Protein AF-A0A2T2T6M8-F1 (afdb_monomer_lite)

Foldseek 3Di:
DDDDDPPVVVVVVVVVVVVVVVVVVPDDQPAFAPADFDPCVVVDDPDQACQQFQVFDQFPDPDPVPPQDPQPKDKDKDADDDDDPPDAFRRIWIKIFTKDKHKDKDDWDDDPNWTKIKMKMKMWTGQIAWTDRHPPDPETGEHFTKIKIKMKMKTPRDLFKIKMKMKMKMATLKGWDWDADPNDIYIYTDGSVVSVPSVQHWYFFDQDPVRDTDIHHNVLRIKMKIKMWMGGNVAKIKIKIWIDHHPRNPGDTWIKIKMWGDDVQKIKIKMFIDDPDPPDPRHGDIDIDIGGHDD

Sequence (295 aa):
MLDAPLLHLRRSCASLLGLFVLASMLAVPAHGQVAQSSALFLRIEPDSRSAGMGNTGVAVANDANSMFWNPSLRFIYSKLTSGQRGATGDGNASTLATDLSALYRSAPFALAGTEATFSAGLNIANLGGTLDFNEQELGSDPIPASFRIGPALTLDFDEYNSLTIATDFNKSLVSSDVEVQDGDTARVGNTGFQALFDSWGSARGQVRPNGEATSLSLLQQFTVGTGLEYWYDDLFALRSGYYYEHPDNGDRQFLTFGAGLRYNIVGVDISYLYTSDDRSPLANTLRFSLLFDFQ

pLDDT: mean 75.78, std 18.26, range [30.23, 96.25]

Structure (mmCIF, N/CA/C/O backbone):
data_AF-A0A2T2T6M8-F1
#
_entry.id   AF-A0A2T2T6M8-F1
#
loop_
_atom_site.group_PDB
_atom_site.id
_atom_site.type_symbol
_atom_site.label_atom_id
_atom_site.label_alt_id
_atom_site.label_comp_id
_atom_site.label_asym_id
_atom_site.label_entity_id
_atom_site.label_seq_id
_atom_site.pdbx_PDB_ins_code
_atom_site.Cartn_x
_atom_site.Cartn_y
_atom_site.Cartn_z
_atom_site.occupancy
_atom_site.B_iso_or_equiv
_atom_site.auth_seq_id
_atom_site.auth_comp_id
_atom_site.auth_asym_id
_atom_site.auth_atom_id
_atom_site.pdbx_PDB_model_num
ATOM 1 N N . MET A 1 1 ? 26.261 31.912 36.080 1.00 40.84 1 MET A N 1
ATOM 2 C CA . MET A 1 1 ? 26.885 30.655 35.625 1.00 40.84 1 MET A CA 1
ATOM 3 C C . MET A 1 1 ? 25.789 29.838 34.956 1.00 40.84 1 MET A C 1
ATOM 5 O O . MET A 1 1 ? 25.159 29.030 35.614 1.00 40.84 1 MET A O 1
ATOM 9 N N . LEU A 1 2 ? 25.466 30.177 33.707 1.00 43.97 2 LEU A N 1
ATOM 10 C CA . LEU A 1 2 ? 24.427 29.553 32.882 1.00 43.97 2 LEU A CA 1
ATOM 11 C C . LEU A 1 2 ? 24.813 29.758 31.405 1.00 43.97 2 LEU A C 1
ATOM 13 O O . LEU A 1 2 ? 25.367 30.802 31.065 1.00 43.97 2 LEU A O 1
ATOM 17 N N . ASP A 1 3 ? 24.492 28.744 30.601 1.00 44.94 3 ASP A N 1
ATOM 18 C CA . ASP A 1 3 ? 24.347 28.719 29.136 1.00 44.94 3 ASP A CA 1
ATOM 19 C C . ASP A 1 3 ? 25.582 28.535 28.236 1.00 44.94 3 ASP A C 1
ATOM 21 O O . ASP A 1 3 ? 26.193 29.490 27.764 1.00 44.94 3 ASP A O 1
ATOM 25 N N . ALA A 1 4 ? 25.866 27.270 27.877 1.00 52.03 4 ALA A N 1
ATOM 26 C CA . ALA A 1 4 ? 26.711 26.920 26.725 1.00 52.03 4 ALA A CA 1
ATOM 27 C C . ALA A 1 4 ? 26.483 25.537 26.029 1.00 52.03 4 ALA A C 1
ATOM 29 O O . ALA A 1 4 ? 27.478 24.955 25.602 1.00 52.03 4 ALA A O 1
ATOM 30 N N . PRO A 1 5 ? 25.262 24.974 25.818 1.00 46.66 5 PRO A N 1
ATOM 31 C CA . PRO A 1 5 ? 25.128 23.802 24.927 1.00 46.66 5 PRO A CA 1
ATOM 32 C C . PRO A 1 5 ? 24.383 24.052 23.597 1.00 46.66 5 PRO A C 1
ATOM 34 O O . PRO A 1 5 ? 24.464 23.231 22.687 1.00 46.66 5 PRO A O 1
ATOM 37 N N . LEU A 1 6 ? 23.694 25.184 23.413 1.00 45.97 6 LEU A N 1
ATOM 38 C CA . LEU A 1 6 ? 22.791 25.390 22.261 1.00 45.97 6 LEU A CA 1
ATOM 39 C C . LEU A 1 6 ? 23.470 25.849 20.954 1.00 45.97 6 LEU A C 1
ATOM 41 O O . LEU A 1 6 ? 22.851 25.801 19.889 1.00 45.97 6 LEU A O 1
ATOM 45 N N . LEU A 1 7 ? 24.736 26.278 20.994 1.00 44.59 7 LEU A N 1
ATOM 46 C CA . LEU A 1 7 ? 25.402 26.870 19.825 1.00 44.59 7 LEU A CA 1
ATOM 47 C C . LEU A 1 7 ? 26.036 25.829 18.879 1.00 44.59 7 LEU A C 1
ATOM 49 O O . LEU A 1 7 ? 26.173 26.090 17.683 1.00 44.59 7 LEU A O 1
ATOM 53 N N . HIS A 1 8 ? 26.380 24.637 19.380 1.00 45.16 8 HIS A N 1
ATOM 54 C CA . HIS A 1 8 ? 27.012 23.585 18.573 1.00 45.16 8 HIS A CA 1
ATOM 55 C C . HIS A 1 8 ? 26.011 22.804 17.704 1.00 45.16 8 HIS A C 1
ATOM 57 O O . HIS A 1 8 ? 26.332 22.467 16.566 1.00 45.16 8 HIS A O 1
ATOM 63 N N . LEU A 1 9 ? 24.770 22.610 18.167 1.00 44.41 9 LEU A N 1
ATOM 64 C CA . LEU A 1 9 ? 23.744 21.853 17.434 1.00 44.41 9 LEU A CA 1
ATOM 65 C C . LEU A 1 9 ? 23.265 22.573 16.155 1.00 44.41 9 LEU A C 1
ATOM 67 O O . LEU A 1 9 ? 22.958 21.939 15.146 1.00 44.41 9 LEU A O 1
ATOM 71 N N . ARG A 1 10 ? 23.276 23.915 16.159 1.00 42.53 10 ARG A N 1
ATOM 72 C CA . ARG A 1 10 ? 22.885 24.740 15.000 1.00 42.53 10 ARG A CA 1
ATOM 73 C C . ARG A 1 10 ? 23.901 24.714 13.853 1.00 42.53 10 ARG A C 1
ATOM 75 O O . ARG A 1 10 ? 23.513 24.904 12.705 1.00 42.53 10 ARG A O 1
ATOM 82 N N . ARG A 1 11 ? 25.184 24.460 14.138 1.00 44.72 11 ARG A N 1
ATOM 83 C CA . ARG A 1 11 ? 26.248 24.417 13.116 1.00 44.72 11 ARG A CA 1
ATOM 84 C C . ARG A 1 11 ? 26.302 23.075 12.374 1.00 44.72 11 ARG A C 1
ATOM 86 O O . ARG A 1 11 ? 26.617 23.063 11.185 1.00 44.72 11 ARG A O 1
ATOM 93 N N . SER A 1 12 ? 25.919 21.981 13.032 1.00 47.97 12 SER A N 1
ATOM 94 C CA . SER A 1 12 ? 25.881 20.640 12.426 1.00 47.97 12 SER A CA 1
ATOM 95 C C . SER A 1 12 ? 24.658 20.413 11.528 1.00 47.97 12 SER A C 1
ATOM 97 O O . SER A 1 12 ? 24.768 19.757 10.499 1.00 47.97 12 SER A O 1
ATOM 99 N N . CYS A 1 13 ? 23.502 21.013 11.842 1.00 44.56 13 CYS A N 1
ATOM 100 C CA . CYS A 1 13 ? 22.317 20.906 10.976 1.00 44.56 13 CYS A CA 1
ATOM 101 C C . CYS A 1 13 ? 22.474 21.680 9.656 1.00 44.56 13 CYS A C 1
ATOM 103 O O . CYS A 1 13 ? 22.028 21.212 8.613 1.00 44.56 13 CYS A O 1
ATOM 105 N N . ALA A 1 14 ? 23.145 22.838 9.674 1.00 47.00 14 ALA A N 1
ATOM 106 C CA . ALA A 1 14 ? 23.360 23.648 8.472 1.00 47.00 14 ALA A CA 1
ATOM 107 C C . ALA A 1 14 ? 24.353 23.003 7.483 1.00 47.00 14 ALA A C 1
ATOM 109 O O . ALA A 1 14 ? 24.226 23.175 6.273 1.00 47.00 14 ALA A O 1
ATOM 110 N N . SER A 1 15 ? 25.316 22.229 7.989 1.00 47.88 15 SER A N 1
ATOM 111 C CA . SER A 1 15 ? 26.304 21.513 7.171 1.00 47.88 15 SER A CA 1
ATOM 112 C C . SER A 1 15 ? 25.734 20.226 6.559 1.00 47.88 15 SER A C 1
ATOM 114 O O . SER A 1 15 ? 26.027 19.932 5.403 1.00 47.88 15 SER A O 1
ATOM 116 N N . LEU A 1 16 ? 24.845 19.520 7.269 1.00 47.22 16 LEU A N 1
ATOM 117 C CA . LEU A 1 16 ? 24.079 18.389 6.723 1.00 47.22 16 LEU A CA 1
ATOM 118 C C . LEU A 1 16 ? 23.072 18.824 5.645 1.00 47.22 16 LEU A C 1
ATOM 120 O O . LEU A 1 16 ? 22.974 18.168 4.611 1.00 47.22 16 LEU A O 1
ATOM 124 N N . LEU A 1 17 ? 22.391 19.964 5.832 1.00 44.16 17 LEU A N 1
ATOM 125 C CA . LEU A 1 17 ? 21.510 20.536 4.805 1.00 44.16 17 LEU A CA 1
ATOM 126 C C . LEU A 1 17 ? 22.294 20.944 3.544 1.00 44.16 17 LEU A C 1
ATOM 128 O O . LEU A 1 17 ? 21.840 20.707 2.429 1.00 44.16 17 LEU A O 1
ATOM 132 N N . GLY A 1 18 ? 23.487 21.526 3.715 1.00 37.28 18 GLY A N 1
ATOM 133 C CA . GLY A 1 18 ? 24.351 21.936 2.604 1.00 37.28 18 GLY A CA 1
ATOM 134 C C . GLY A 1 18 ? 24.883 20.764 1.774 1.00 37.28 18 GLY A C 1
ATOM 135 O O . GLY A 1 18 ? 24.946 20.864 0.551 1.00 37.28 18 GLY A O 1
ATOM 136 N N . LEU A 1 19 ? 25.205 19.633 2.414 1.00 43.84 19 LEU A N 1
ATOM 137 C CA . LEU A 1 19 ? 25.659 18.425 1.716 1.00 43.84 19 LEU A CA 1
ATOM 138 C C . LEU A 1 19 ? 24.520 17.755 0.923 1.00 43.84 19 LEU A C 1
ATOM 140 O O . LEU A 1 19 ? 24.752 17.248 -0.172 1.00 43.84 19 LEU A O 1
ATOM 144 N N . PHE A 1 20 ? 23.283 17.815 1.432 1.00 40.69 20 PHE A N 1
ATOM 145 C CA . PHE A 1 20 ? 22.097 17.282 0.750 1.00 40.69 20 PHE A CA 1
ATOM 146 C C . PHE A 1 20 ? 21.725 18.108 -0.493 1.00 40.69 20 PHE A C 1
ATOM 148 O O . PHE A 1 20 ? 21.411 17.558 -1.547 1.00 40.69 20 PHE A O 1
ATOM 155 N N . VAL A 1 21 ? 21.838 19.438 -0.403 1.00 45.00 21 VAL A N 1
ATOM 156 C CA . VAL A 1 21 ? 21.595 20.345 -1.538 1.00 45.00 21 VAL A CA 1
ATOM 157 C C . VAL A 1 21 ? 22.679 20.193 -2.611 1.00 45.00 21 VAL A C 1
ATOM 159 O O . VAL A 1 21 ? 22.358 20.179 -3.797 1.00 45.00 21 VAL A O 1
ATOM 162 N N . LEU A 1 22 ? 23.946 19.987 -2.235 1.00 35.72 22 LEU A N 1
ATOM 163 C CA . LEU A 1 22 ? 25.023 19.779 -3.209 1.00 35.72 22 LEU A CA 1
ATOM 164 C C . LEU A 1 22 ? 24.933 18.407 -3.911 1.00 35.72 22 LEU A C 1
ATOM 166 O O . LEU A 1 22 ? 25.216 18.321 -5.103 1.00 35.72 22 LEU A O 1
ATOM 170 N N . ALA A 1 23 ? 24.468 17.359 -3.217 1.00 39.47 23 ALA A N 1
ATOM 171 C CA . ALA A 1 23 ? 24.206 16.049 -3.824 1.00 39.47 23 ALA A CA 1
ATOM 172 C C . ALA A 1 23 ? 23.047 16.094 -4.841 1.00 39.47 23 ALA A C 1
ATOM 174 O O . ALA A 1 23 ? 23.089 15.402 -5.855 1.00 39.47 23 ALA A O 1
ATOM 175 N N . SER A 1 24 ? 22.054 16.968 -4.627 1.00 40.84 24 SER A N 1
ATOM 176 C CA . SER A 1 24 ? 20.933 17.156 -5.561 1.00 40.84 24 SER A CA 1
ATOM 177 C C . SER A 1 24 ? 21.313 17.860 -6.875 1.00 40.84 24 SER A C 1
ATOM 179 O O . SER A 1 24 ? 20.587 17.744 -7.858 1.00 40.84 24 SER A O 1
ATOM 181 N N . MET A 1 25 ? 22.464 18.546 -6.928 1.00 33.50 25 MET A N 1
ATOM 182 C CA . MET A 1 25 ? 22.936 19.263 -8.125 1.00 33.50 25 MET A CA 1
ATOM 183 C C . MET A 1 25 ? 23.839 18.431 -9.050 1.00 33.50 25 MET A C 1
ATOM 185 O O . MET A 1 25 ? 24.206 18.905 -10.123 1.00 33.50 25 MET A O 1
ATOM 189 N N . LEU A 1 26 ? 24.175 17.194 -8.666 1.00 33.25 26 LEU A N 1
ATOM 190 C CA . LEU A 1 26 ? 24.909 16.232 -9.504 1.00 33.25 26 LEU A CA 1
ATOM 191 C C . LEU A 1 26 ? 24.023 15.091 -10.029 1.00 33.25 26 LEU A C 1
ATOM 193 O O . LEU A 1 26 ? 24.525 14.182 -10.689 1.00 33.25 26 LEU A O 1
ATOM 197 N N . ALA A 1 27 ? 22.711 15.144 -9.782 1.00 33.00 27 ALA A N 1
ATOM 198 C CA . ALA A 1 27 ? 21.764 14.224 -10.391 1.00 33.00 27 ALA A CA 1
ATOM 199 C C . ALA A 1 27 ? 21.645 14.544 -11.889 1.00 33.00 27 ALA A C 1
ATOM 201 O O . ALA A 1 27 ? 20.934 15.460 -12.304 1.00 33.00 27 ALA A O 1
ATOM 202 N N . VAL A 1 28 ? 22.378 13.790 -12.708 1.00 35.53 28 VAL A N 1
ATOM 203 C CA . VAL A 1 28 ? 22.101 13.668 -14.142 1.00 35.53 28 VAL A CA 1
ATOM 204 C C . VAL A 1 28 ? 20.615 13.312 -14.288 1.00 35.53 28 VAL A C 1
ATOM 206 O O . VAL A 1 28 ? 20.138 12.459 -13.535 1.00 35.53 28 VAL A O 1
ATOM 209 N N . PRO A 1 29 ? 19.855 13.935 -15.208 1.00 30.23 29 PRO A N 1
ATOM 210 C CA . PRO A 1 29 ? 18.485 13.520 -15.473 1.00 30.23 29 PRO A CA 1
ATOM 211 C C . PRO A 1 29 ? 18.497 12.108 -16.074 1.00 30.23 29 PRO A C 1
ATOM 213 O O . PRO A 1 29 ? 18.578 11.931 -17.291 1.00 30.23 29 PRO A O 1
ATOM 216 N N . ALA A 1 30 ? 18.430 11.096 -15.209 1.00 30.89 30 ALA A N 1
ATOM 217 C CA . ALA A 1 30 ? 18.056 9.747 -15.587 1.00 30.89 30 ALA A CA 1
ATOM 218 C C . ALA A 1 30 ? 16.625 9.824 -16.123 1.00 30.89 30 ALA A C 1
ATOM 220 O O . ALA A 1 30 ? 15.674 10.119 -15.395 1.00 30.89 30 ALA A O 1
ATOM 221 N N . HIS A 1 31 ? 16.481 9.634 -17.431 1.00 32.59 31 HIS A N 1
ATOM 222 C CA . HIS A 1 31 ? 15.183 9.505 -18.073 1.00 32.59 31 HIS A CA 1
ATOM 223 C C . HIS A 1 31 ? 14.627 8.124 -17.720 1.00 32.59 31 HIS A C 1
ATOM 225 O O . HIS A 1 31 ? 14.680 7.205 -18.531 1.00 32.59 31 HIS A O 1
ATOM 231 N N . GLY A 1 32 ? 14.104 7.978 -16.501 1.00 33.97 32 GLY A N 1
ATOM 232 C CA . GLY A 1 32 ? 13.389 6.780 -16.085 1.00 33.97 32 GLY A CA 1
ATOM 233 C C . GLY A 1 32 ? 12.129 6.630 -16.931 1.00 33.97 32 GLY A C 1
ATOM 234 O O . GLY A 1 32 ? 11.092 7.244 -16.663 1.00 33.97 32 GLY A O 1
ATOM 235 N N . GLN A 1 33 ? 12.198 5.839 -18.001 1.00 35.50 33 GLN A N 1
ATOM 236 C CA . GLN A 1 33 ? 10.981 5.356 -18.639 1.00 35.50 33 GLN A CA 1
ATOM 237 C C . GLN A 1 33 ? 10.258 4.472 -17.625 1.00 35.50 33 GLN A C 1
ATOM 239 O O . GLN A 1 33 ? 10.880 3.578 -17.057 1.00 35.50 33 GLN A O 1
ATOM 244 N N . VAL A 1 34 ? 8.950 4.681 -17.429 1.00 43.12 34 VAL A N 1
ATOM 245 C CA . VAL A 1 34 ? 8.124 3.754 -16.645 1.00 43.12 34 VAL A CA 1
ATOM 246 C C . VAL A 1 34 ? 8.282 2.376 -17.282 1.00 43.12 34 VAL A C 1
ATOM 248 O O . VAL A 1 34 ? 7.871 2.129 -18.421 1.00 43.12 34 VAL A O 1
ATOM 251 N N . ALA A 1 35 ? 9.015 1.509 -16.597 1.00 51.25 35 ALA A N 1
ATOM 252 C CA . ALA A 1 35 ? 9.230 0.144 -17.017 1.00 51.25 35 ALA A CA 1
ATOM 253 C C . ALA A 1 35 ? 7.978 -0.655 -16.713 1.00 51.25 35 ALA A C 1
ATOM 255 O O . ALA A 1 35 ? 7.449 -0.631 -15.601 1.00 51.25 35 ALA A O 1
ATOM 256 N N . GLN A 1 36 ? 7.460 -1.314 -17.748 1.00 56.41 36 GLN A N 1
ATOM 257 C CA . GLN A 1 36 ? 6.453 -2.334 -17.545 1.00 56.41 36 GLN A CA 1
ATOM 258 C C . GLN A 1 36 ? 7.176 -3.530 -16.944 1.00 56.41 36 GLN A C 1
ATOM 260 O O . GLN A 1 36 ? 8.131 -4.039 -17.517 1.00 56.41 36 GLN A O 1
ATOM 265 N N . SER A 1 37 ? 6.762 -3.903 -15.740 1.00 59.28 37 SER A N 1
ATOM 266 C CA . SER A 1 37 ? 7.318 -5.052 -15.050 1.00 59.28 37 SER A CA 1
ATOM 267 C C . SER A 1 37 ? 6.668 -6.329 -15.570 1.00 59.28 37 SER A C 1
ATOM 269 O O . SER A 1 37 ? 5.439 -6.400 -15.694 1.00 59.28 37 SER A O 1
ATOM 271 N N . SER A 1 38 ? 7.483 -7.345 -15.837 1.00 58.06 38 SER A N 1
ATOM 272 C CA . SER A 1 38 ? 6.991 -8.709 -15.989 1.00 58.06 38 SER A CA 1
ATOM 273 C C . SER A 1 38 ? 6.659 -9.256 -14.590 1.00 58.06 38 SER A C 1
ATOM 275 O O . SER A 1 38 ? 7.302 -8.900 -13.609 1.00 58.06 38 SER A O 1
ATOM 277 N N . ALA A 1 39 ? 5.605 -10.069 -14.465 1.00 59.75 39 ALA A N 1
ATOM 278 C CA . ALA A 1 39 ? 4.974 -10.465 -13.188 1.00 59.75 39 ALA A CA 1
ATOM 279 C C . ALA A 1 39 ? 4.013 -9.435 -12.547 1.00 59.75 39 ALA A C 1
ATOM 281 O O . ALA A 1 39 ? 4.030 -9.198 -11.338 1.00 59.75 39 ALA A O 1
ATOM 282 N N . LEU A 1 40 ? 3.064 -8.911 -13.336 1.00 58.53 40 LEU A N 1
ATOM 283 C CA . LEU A 1 40 ? 1.965 -8.045 -12.861 1.00 58.53 40 LEU A CA 1
ATOM 284 C C . LEU A 1 40 ? 1.165 -8.618 -11.674 1.00 58.53 40 LEU A C 1
ATOM 286 O O . LEU A 1 40 ? 0.588 -7.849 -10.909 1.00 58.53 40 LEU A O 1
ATOM 290 N N . PHE A 1 41 ? 1.150 -9.943 -11.486 1.00 58.34 41 PHE A N 1
ATOM 291 C CA . PHE A 1 41 ? 0.473 -10.595 -10.359 1.00 58.34 41 PHE A CA 1
ATOM 292 C C . PHE A 1 41 ? 1.047 -10.197 -8.990 1.00 58.34 41 PHE A C 1
ATOM 294 O O . PHE A 1 41 ? 0.314 -10.205 -8.008 1.00 58.34 41 PHE A O 1
ATOM 301 N N . LEU A 1 42 ? 2.320 -9.792 -8.914 1.00 57.91 42 LEU A N 1
ATOM 302 C CA . LEU A 1 42 ? 2.950 -9.315 -7.675 1.00 57.91 42 LEU A CA 1
ATOM 303 C C . LEU A 1 42 ? 2.454 -7.927 -7.241 1.00 57.91 42 LEU A C 1
ATOM 305 O O . LEU A 1 42 ? 2.732 -7.504 -6.124 1.00 57.91 42 LEU A O 1
ATOM 309 N N . ARG A 1 43 ? 1.728 -7.212 -8.111 1.00 55.78 43 ARG A N 1
ATOM 310 C CA . ARG A 1 43 ? 1.096 -5.923 -7.786 1.00 55.78 43 ARG A CA 1
ATOM 311 C C . ARG A 1 43 ? -0.316 -6.069 -7.220 1.00 55.78 43 ARG A C 1
ATOM 313 O O . ARG A 1 43 ? -0.906 -5.059 -6.856 1.00 55.78 43 ARG A O 1
ATOM 320 N N . ILE A 1 44 ? -0.884 -7.274 -7.220 1.00 59.97 44 ILE A N 1
ATOM 321 C CA . ILE A 1 44 ? -2.245 -7.506 -6.736 1.00 59.97 44 ILE A CA 1
ATOM 322 C C . ILE A 1 44 ? -2.193 -7.599 -5.213 1.00 59.97 44 ILE A C 1
ATOM 324 O O . ILE A 1 44 ? -1.514 -8.478 -4.685 1.00 59.97 44 ILE A O 1
ATOM 328 N N . GLU A 1 45 ? -2.918 -6.721 -4.513 1.00 66.06 45 GLU A N 1
ATOM 329 C CA . GLU A 1 45 ? -3.113 -6.857 -3.069 1.00 66.06 45 GLU A CA 1
ATOM 330 C C . GLU A 1 45 ? -3.729 -8.235 -2.748 1.00 66.06 45 GLU A C 1
ATOM 332 O O . GLU A 1 45 ? -4.815 -8.548 -3.254 1.00 66.06 45 GLU A O 1
ATOM 337 N N . PRO A 1 46 ? -3.045 -9.077 -1.950 1.00 58.38 46 PRO A N 1
ATOM 338 C CA . PRO A 1 46 ? -3.477 -10.450 -1.710 1.00 58.38 46 PRO A CA 1
ATOM 339 C C . PRO A 1 46 ? -4.631 -10.552 -0.705 1.00 58.38 46 PRO A C 1
ATOM 341 O O . PRO A 1 46 ? -5.308 -11.578 -0.680 1.00 58.38 46 PRO A O 1
ATOM 344 N N . ASP A 1 47 ? -4.872 -9.523 0.111 1.00 73.00 47 ASP A N 1
ATOM 345 C CA . ASP A 1 47 ? -5.867 -9.546 1.180 1.00 73.00 47 ASP A CA 1
ATOM 346 C C . ASP A 1 47 ? -7.102 -8.674 0.871 1.00 73.00 47 ASP A C 1
ATOM 348 O O . ASP A 1 47 ? -7.033 -7.598 0.269 1.00 73.00 47 ASP A O 1
ATOM 352 N N . SER A 1 48 ? -8.282 -9.150 1.284 1.00 77.06 48 SER A N 1
ATOM 353 C CA . SER A 1 48 ? -9.545 -8.429 1.066 1.00 77.06 48 SER A CA 1
ATOM 354 C C . SER A 1 48 ? -9.747 -7.253 2.028 1.00 77.06 48 SER A C 1
ATOM 356 O O . SER A 1 48 ? -10.517 -6.350 1.695 1.00 77.06 48 SER A O 1
ATOM 358 N N . ARG A 1 49 ? -9.058 -7.233 3.177 1.00 82.31 49 ARG A N 1
ATOM 359 C CA . ARG A 1 49 ? -9.176 -6.202 4.219 1.00 82.31 49 ARG A CA 1
ATOM 360 C C . ARG A 1 49 ? -8.618 -4.865 3.736 1.00 82.31 49 ARG A C 1
ATOM 362 O O . ARG A 1 49 ? -9.376 -3.901 3.640 1.00 82.31 49 ARG A O 1
ATOM 369 N N . SER A 1 50 ? -7.347 -4.823 3.352 1.00 80.88 50 SER A N 1
ATOM 370 C CA . SER A 1 50 ? -6.681 -3.655 2.776 1.00 80.88 50 SER A CA 1
ATOM 371 C C . SER A 1 50 ? -7.300 -3.242 1.452 1.00 80.88 50 SER A C 1
ATOM 373 O O . SER A 1 50 ? -7.509 -2.051 1.212 1.00 80.88 50 SER A O 1
ATOM 375 N N . ALA A 1 51 ? -7.701 -4.209 0.623 1.00 79.62 51 ALA A N 1
ATOM 376 C CA . ALA A 1 51 ? -8.481 -3.930 -0.578 1.00 79.62 51 ALA A CA 1
ATOM 377 C C . ALA A 1 51 ? -9.806 -3.206 -0.276 1.00 79.62 51 ALA A C 1
ATOM 379 O O . ALA A 1 51 ? -10.188 -2.321 -1.032 1.00 79.62 51 ALA A O 1
ATOM 380 N N . GLY A 1 52 ? -10.499 -3.543 0.818 1.00 75.94 52 GLY A N 1
ATOM 381 C CA . GLY A 1 52 ? -11.724 -2.864 1.264 1.00 75.94 52 GLY A CA 1
ATOM 382 C C . GLY A 1 52 ? -11.502 -1.461 1.842 1.00 75.94 52 GLY A C 1
ATOM 383 O O . GLY A 1 52 ? -12.473 -0.741 2.067 1.00 75.94 52 GLY A O 1
ATOM 384 N N . MET A 1 53 ? -10.242 -1.081 2.071 1.00 83.62 53 MET A N 1
ATOM 385 C CA . MET A 1 53 ? -9.809 0.215 2.595 1.00 83.62 53 MET A CA 1
ATOM 386 C C . MET A 1 53 ? -9.013 1.024 1.556 1.00 83.62 53 MET A C 1
ATOM 388 O O . MET A 1 53 ? -8.172 1.848 1.912 1.00 83.62 53 MET A O 1
ATOM 392 N N . GLY A 1 54 ? -9.235 0.794 0.260 1.00 78.56 54 GLY A N 1
ATOM 393 C CA . GLY A 1 54 ? -8.572 1.546 -0.809 1.00 78.56 54 GLY A CA 1
ATOM 394 C C . GLY A 1 54 ? -7.091 1.200 -0.948 1.00 78.56 54 GLY A C 1
ATOM 395 O O . GLY A 1 54 ? -6.274 2.081 -1.201 1.00 78.56 54 GLY A O 1
ATOM 396 N N . ASN A 1 55 ? -6.746 -0.075 -0.755 1.00 80.88 55 ASN A N 1
ATOM 397 C CA . ASN A 1 55 ? -5.378 -0.598 -0.733 1.00 80.88 55 ASN A CA 1
ATOM 398 C C . ASN A 1 55 ? -4.500 0.005 0.377 1.00 80.88 55 ASN A C 1
ATOM 400 O O . ASN A 1 55 ? -3.277 0.054 0.232 1.00 80.88 55 ASN A O 1
ATOM 404 N N . THR A 1 56 ? -5.108 0.436 1.485 1.00 80.12 56 THR A N 1
ATOM 405 C CA . THR A 1 56 ? -4.375 0.866 2.683 1.00 80.12 56 THR A CA 1
ATOM 406 C C . THR A 1 56 ? -4.137 -0.308 3.622 1.00 80.12 56 THR A C 1
ATOM 408 O O . THR A 1 56 ? -4.998 -1.169 3.793 1.00 80.12 56 THR A O 1
ATOM 411 N N . GLY A 1 57 ? -2.952 -0.389 4.216 1.00 76.94 57 GLY A N 1
ATOM 412 C CA . GLY A 1 57 ? -2.610 -1.513 5.090 1.00 76.94 57 GLY A CA 1
ATOM 413 C C . GLY A 1 57 ? -1.218 -1.461 5.693 1.00 76.94 57 GLY A C 1
ATOM 414 O O . GLY A 1 57 ? -0.969 -2.149 6.676 1.00 76.94 57 GLY A O 1
ATOM 415 N N . VAL A 1 58 ? -0.317 -0.616 5.176 1.00 78.38 58 VAL A N 1
ATOM 416 C CA . VAL A 1 58 ? 1.080 -0.603 5.646 1.00 78.38 58 VAL A CA 1
ATOM 417 C C . VAL A 1 58 ? 1.200 -0.219 7.124 1.00 78.38 58 VAL A C 1
ATOM 419 O O . VAL A 1 58 ? 2.113 -0.675 7.805 1.00 78.38 58 VAL A O 1
ATOM 422 N N . ALA A 1 59 ? 0.272 0.602 7.623 1.00 77.25 59 ALA A N 1
ATOM 423 C CA . ALA A 1 59 ? 0.238 1.085 9.004 1.00 77.25 59 ALA A CA 1
ATOM 424 C C . ALA A 1 59 ? -0.906 0.500 9.847 1.00 77.25 59 ALA A C 1
ATOM 426 O O . ALA A 1 59 ? -1.023 0.840 11.023 1.00 77.25 59 ALA A O 1
ATOM 427 N N . VAL A 1 60 ? -1.748 -0.357 9.262 1.00 70.31 60 VAL A N 1
ATOM 428 C CA . VAL A 1 60 ? -2.912 -0.966 9.920 1.00 70.31 60 VAL A CA 1
ATOM 429 C C . VAL A 1 60 ? -2.564 -2.416 10.238 1.00 70.31 60 VAL A C 1
ATOM 431 O O . VAL A 1 60 ? -2.889 -3.331 9.489 1.00 70.31 60 VAL A O 1
ATOM 434 N N . ALA A 1 61 ? -1.828 -2.620 11.328 1.00 60.12 61 ALA A N 1
ATOM 435 C CA . ALA A 1 61 ? -1.436 -3.948 11.788 1.00 60.12 61 ALA A CA 1
ATOM 436 C C . ALA A 1 61 ? -2.029 -4.209 13.179 1.00 60.12 61 ALA A C 1
ATOM 438 O O . ALA A 1 61 ? -1.506 -3.757 14.202 1.00 60.12 61 ALA A O 1
ATOM 439 N N . ASN A 1 62 ? -3.151 -4.927 13.192 1.00 55.88 62 ASN A N 1
ATOM 440 C CA . ASN A 1 62 ? -3.905 -5.299 14.394 1.00 55.88 62 ASN A CA 1
ATOM 441 C C . ASN A 1 62 ? -3.903 -6.828 14.606 1.00 55.88 62 ASN A C 1
ATOM 443 O O . ASN A 1 62 ? -4.525 -7.305 15.544 1.00 55.88 62 ASN A O 1
ATOM 447 N N . ASP A 1 63 ? -3.244 -7.591 13.731 1.00 52.31 63 ASP A N 1
ATOM 448 C CA . ASP A 1 63 ? -3.225 -9.057 13.713 1.00 52.31 63 ASP A CA 1
ATOM 449 C C . ASP A 1 63 ? -1.799 -9.586 13.435 1.00 52.31 63 ASP A C 1
ATOM 451 O O . ASP A 1 63 ? -0.845 -8.808 13.332 1.00 52.31 63 ASP A O 1
ATOM 455 N N . ALA A 1 64 ? -1.647 -10.913 13.323 1.00 38.75 64 ALA A N 1
ATOM 456 C CA . ALA A 1 64 ? -0.386 -11.643 13.111 1.00 38.75 64 ALA A CA 1
ATOM 457 C C . ALA A 1 64 ? 0.496 -11.141 11.937 1.00 38.75 64 ALA A C 1
ATOM 459 O O . ALA A 1 64 ? 1.640 -11.577 11.797 1.00 38.75 64 ALA A O 1
ATOM 460 N N . ASN A 1 65 ? 0.007 -10.197 11.124 1.00 41.69 65 ASN A N 1
ATOM 461 C CA . ASN A 1 65 ? 0.749 -9.492 10.081 1.00 41.69 65 ASN A CA 1
ATOM 462 C C . ASN A 1 65 ? 1.698 -8.396 10.611 1.00 41.69 65 ASN A C 1
ATOM 464 O O . ASN A 1 65 ? 2.500 -7.866 9.843 1.00 41.69 65 ASN A O 1
ATOM 468 N N . SER A 1 66 ? 1.697 -8.085 11.916 1.00 48.12 66 SER A N 1
ATOM 469 C CA . SER A 1 66 ? 2.664 -7.182 12.566 1.00 48.12 66 SER A CA 1
ATOM 470 C C . SER A 1 66 ? 4.077 -7.782 12.706 1.00 48.12 66 SER A C 1
ATOM 472 O O . SER A 1 66 ? 4.768 -7.513 13.693 1.00 48.12 66 SER A O 1
ATOM 474 N N . MET A 1 67 ? 4.518 -8.617 11.757 1.00 42.31 67 MET A N 1
ATOM 475 C CA . MET A 1 67 ? 5.871 -9.170 11.690 1.00 42.31 67 MET A CA 1
ATOM 476 C C . MET A 1 67 ? 6.880 -8.033 11.510 1.00 42.31 67 MET A C 1
ATOM 478 O O . MET A 1 67 ? 7.331 -7.712 10.417 1.00 42.31 67 MET A O 1
ATOM 482 N N . PHE A 1 68 ? 7.259 -7.446 12.634 1.00 34.38 68 PHE A N 1
ATOM 483 C CA . PHE A 1 68 ? 8.218 -6.367 12.841 1.00 34.38 68 PHE A CA 1
ATOM 484 C C . PHE A 1 68 ? 9.618 -6.652 12.232 1.00 34.38 68 PHE A C 1
ATOM 486 O O . PHE A 1 68 ? 10.474 -5.775 12.230 1.00 34.38 68 PHE A O 1
ATOM 493 N N . TRP A 1 69 ? 9.824 -7.857 11.676 1.00 35.84 69 TRP A N 1
ATOM 494 C CA . TRP A 1 69 ? 10.963 -8.321 10.878 1.00 35.84 69 TRP A CA 1
ATOM 495 C C . TRP A 1 69 ? 10.530 -9.411 9.877 1.00 35.84 69 TRP A C 1
ATOM 497 O O . TRP A 1 69 ? 10.802 -10.587 10.108 1.00 35.84 69 TRP A O 1
ATOM 507 N N . ASN A 1 70 ? 9.866 -9.082 8.767 1.00 46.06 70 ASN A N 1
ATOM 508 C CA . ASN A 1 70 ? 9.764 -10.036 7.654 1.00 46.06 70 ASN A CA 1
ATOM 509 C C . ASN A 1 70 ? 10.722 -9.630 6.523 1.00 46.06 70 ASN A C 1
ATOM 511 O O . ASN A 1 70 ? 10.287 -8.978 5.573 1.00 46.06 70 ASN A O 1
ATOM 515 N N . PRO A 1 71 ? 12.025 -9.989 6.591 1.00 52.81 71 PRO A N 1
ATOM 516 C CA . PRO A 1 71 ? 12.795 -10.171 5.373 1.00 52.81 71 PRO A CA 1
ATOM 517 C C . PRO A 1 71 ? 12.167 -11.356 4.637 1.00 52.81 71 PRO A C 1
ATOM 519 O O . PRO A 1 71 ? 12.533 -12.515 4.836 1.00 52.81 71 PRO A O 1
ATOM 522 N N . SER A 1 72 ? 11.137 -11.060 3.853 1.00 64.88 72 SER A N 1
ATOM 523 C CA . SER A 1 72 ? 10.454 -12.059 3.047 1.00 64.88 72 SER A CA 1
ATOM 524 C C . SER A 1 72 ? 11.410 -12.389 1.917 1.00 64.88 72 SER A C 1
ATOM 526 O O . SER A 1 72 ? 11.791 -11.498 1.169 1.00 64.88 72 SER A O 1
ATOM 528 N N . LEU A 1 73 ? 11.881 -13.634 1.847 1.00 72.06 73 LEU A N 1
ATOM 529 C CA . LEU A 1 73 ? 12.693 -14.103 0.734 1.00 72.06 73 LEU A CA 1
ATOM 530 C C . LEU A 1 73 ? 11.778 -14.826 -0.247 1.00 72.06 73 LEU A C 1
ATOM 532 O O . LEU A 1 73 ? 11.171 -15.844 0.089 1.00 72.06 73 LEU A O 1
ATOM 536 N N . ARG A 1 74 ? 11.692 -14.312 -1.470 1.00 78.31 74 ARG A N 1
ATOM 537 C CA . ARG A 1 74 ? 10.8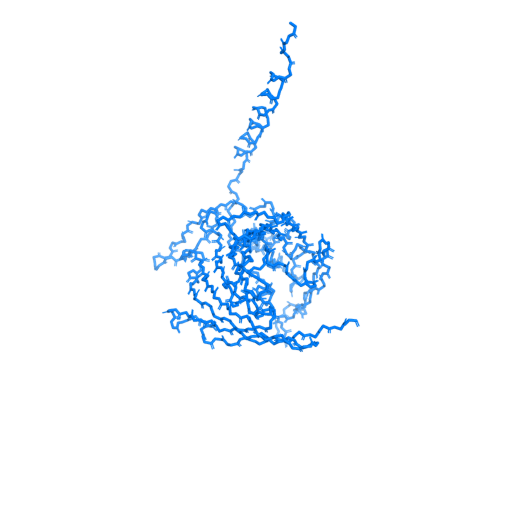16 -14.840 -2.510 1.00 78.31 74 ARG A CA 1
ATOM 538 C C . ARG A 1 74 ? 11.637 -15.377 -3.668 1.00 78.31 74 ARG A C 1
ATOM 540 O O . ARG A 1 74 ? 12.417 -14.649 -4.273 1.00 78.31 74 ARG A O 1
ATOM 547 N N . PHE A 1 75 ? 11.400 -16.637 -4.013 1.00 81.69 75 PHE A N 1
ATOM 548 C CA . PHE A 1 75 ? 11.810 -17.197 -5.295 1.00 81.69 75 PHE A CA 1
ATOM 549 C C . PHE A 1 75 ? 10.681 -16.996 -6.308 1.00 81.69 75 PHE A C 1
ATOM 551 O O . PHE A 1 75 ? 9.536 -17.376 -6.055 1.00 81.69 75 PHE A O 1
ATOM 558 N N . ILE A 1 76 ? 10.996 -16.366 -7.435 1.00 80.06 76 ILE A N 1
ATOM 559 C CA . ILE A 1 76 ? 10.053 -16.050 -8.506 1.00 80.06 76 ILE A CA 1
ATOM 560 C C . ILE A 1 76 ? 10.470 -16.857 -9.728 1.00 80.06 76 ILE A C 1
ATOM 562 O O . ILE A 1 76 ? 11.617 -16.780 -10.156 1.00 80.06 76 ILE A O 1
ATOM 566 N N . TYR A 1 77 ? 9.530 -17.601 -10.300 1.00 82.62 77 TYR A N 1
ATOM 567 C CA . TYR A 1 77 ? 9.703 -18.333 -11.550 1.00 82.62 77 TYR A CA 1
ATOM 568 C C . TYR A 1 77 ? 8.573 -17.955 -12.506 1.00 82.62 77 TYR A C 1
ATOM 570 O O . TY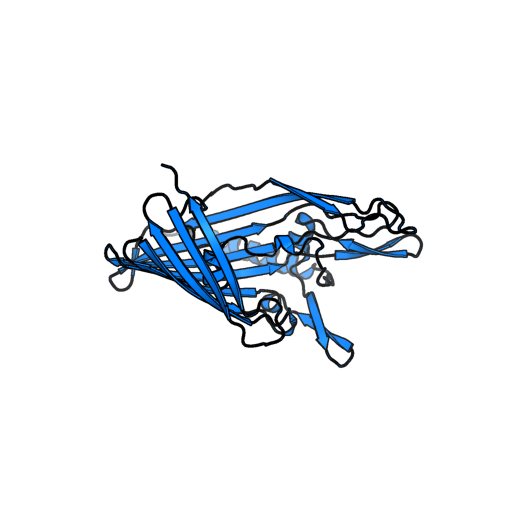R A 1 77 ? 7.409 -17.913 -12.105 1.00 82.62 77 TYR A O 1
ATOM 578 N N . SER A 1 78 ? 8.915 -17.673 -13.760 1.00 78.06 78 SER A N 1
ATOM 579 C CA . SER A 1 78 ? 7.975 -17.276 -14.805 1.00 78.06 78 SER A CA 1
ATOM 580 C C . SER A 1 78 ? 8.288 -17.997 -16.111 1.00 78.06 78 SER A C 1
ATOM 582 O O . SER A 1 78 ? 9.450 -18.224 -16.443 1.00 78.06 78 SER A O 1
ATOM 584 N N . LYS A 1 79 ? 7.242 -18.332 -16.868 1.00 78.12 79 LYS A N 1
ATOM 585 C CA . LYS A 1 79 ? 7.345 -18.965 -18.183 1.00 78.12 79 LYS A CA 1
ATOM 586 C C . LYS A 1 79 ? 6.443 -18.245 -19.180 1.00 78.12 79 LYS A C 1
ATOM 588 O O . LYS A 1 79 ? 5.223 -18.289 -19.030 1.00 78.12 79 LYS A O 1
ATOM 593 N N . LEU A 1 80 ? 7.029 -17.594 -20.186 1.00 65.50 80 LEU A N 1
ATOM 594 C CA . LEU A 1 80 ? 6.293 -16.780 -21.167 1.00 65.50 80 LEU A CA 1
ATOM 595 C C . LEU A 1 80 ? 5.876 -17.544 -22.432 1.00 65.50 80 LEU A C 1
ATOM 597 O O . LEU A 1 80 ? 4.938 -17.127 -23.106 1.00 65.50 80 LEU A O 1
ATOM 601 N N . THR A 1 81 ? 6.514 -18.672 -22.758 1.00 60.06 81 THR A N 1
ATOM 602 C CA . THR A 1 81 ? 6.188 -19.452 -23.965 1.00 60.06 81 THR A CA 1
ATOM 603 C C . THR A 1 81 ? 6.097 -20.950 -23.685 1.00 60.06 81 THR A C 1
ATOM 605 O O . THR A 1 81 ? 6.882 -21.534 -22.939 1.00 60.06 81 THR A O 1
ATOM 608 N N . SER A 1 82 ? 5.104 -21.591 -24.304 1.00 49.38 82 SER A N 1
ATOM 609 C CA . SER A 1 82 ? 5.003 -23.045 -24.433 1.00 49.38 82 SER A CA 1
ATOM 610 C C . SER A 1 82 ? 5.417 -23.455 -25.850 1.00 49.38 82 SER A C 1
ATOM 612 O O . SER A 1 82 ? 4.603 -23.901 -26.647 1.00 49.38 82 SER A O 1
ATOM 614 N N . GLY A 1 83 ? 6.697 -23.268 -26.183 1.00 51.66 83 GLY A N 1
ATOM 615 C CA . GLY A 1 83 ? 7.318 -23.883 -27.359 1.00 51.66 83 GLY A CA 1
ATOM 616 C C . GLY A 1 83 ? 6.634 -23.586 -28.699 1.00 51.66 83 GLY A C 1
ATOM 617 O O . GLY A 1 83 ? 6.307 -24.516 -29.440 1.00 51.66 83 GLY A O 1
ATOM 618 N N . GLN A 1 84 ? 6.436 -22.311 -29.053 1.00 46.66 84 GLN A N 1
ATOM 619 C CA . GLN A 1 84 ? 6.144 -21.975 -30.450 1.00 46.66 84 GLN A CA 1
ATOM 620 C C . GLN A 1 84 ? 7.382 -22.219 -31.326 1.00 46.66 84 GLN A C 1
ATOM 622 O O . GLN A 1 84 ? 8.484 -21.757 -31.033 1.00 46.66 84 GLN A O 1
ATOM 627 N N . ARG A 1 85 ? 7.183 -22.959 -32.423 1.00 42.75 85 ARG A N 1
ATOM 628 C CA . ARG A 1 85 ? 8.208 -23.304 -33.418 1.00 42.75 85 ARG A CA 1
ATOM 629 C C . ARG A 1 85 ? 8.783 -22.015 -34.028 1.00 42.75 85 ARG A C 1
ATOM 631 O O . ARG A 1 85 ? 8.139 -21.415 -34.882 1.00 42.75 85 ARG A O 1
ATOM 638 N N . GLY A 1 86 ? 9.971 -21.607 -33.581 1.00 53.88 86 GLY A N 1
ATOM 639 C CA . GLY A 1 86 ? 10.679 -20.419 -34.074 1.00 53.88 86 GLY A CA 1
ATOM 640 C C . GLY A 1 86 ? 11.078 -19.391 -33.009 1.00 53.88 86 GLY A C 1
ATOM 641 O O . GLY A 1 86 ? 11.789 -18.458 -33.356 1.00 53.88 86 GLY A O 1
ATOM 642 N N . ALA A 1 87 ? 10.673 -19.554 -31.744 1.00 51.56 87 ALA A N 1
ATOM 643 C CA . ALA A 1 87 ? 11.209 -18.749 -30.647 1.00 51.56 87 ALA A CA 1
ATOM 644 C C . ALA A 1 87 ? 12.585 -19.292 -30.219 1.00 51.56 87 ALA A C 1
ATOM 646 O O . ALA A 1 87 ? 12.715 -20.471 -29.882 1.00 51.56 87 ALA A O 1
ATOM 647 N N . THR A 1 88 ? 13.610 -18.450 -30.269 1.00 51.06 88 THR A N 1
ATOM 648 C CA . THR A 1 88 ? 14.922 -18.683 -29.656 1.00 51.06 88 THR A CA 1
ATOM 649 C C . THR A 1 88 ? 14.791 -18.504 -28.143 1.00 51.06 88 THR A C 1
ATOM 651 O O . THR A 1 88 ? 14.438 -17.424 -27.687 1.00 51.06 88 THR A O 1
ATOM 654 N N . GLY A 1 89 ? 15.010 -19.576 -27.373 1.00 55.88 89 GLY A N 1
ATOM 655 C CA . GLY A 1 89 ? 14.981 -19.567 -25.904 1.00 55.88 89 GLY A CA 1
ATOM 656 C C . GLY A 1 89 ? 13.901 -20.464 -25.284 1.00 55.88 89 GLY A C 1
ATOM 657 O O . GLY A 1 89 ? 12.810 -20.639 -25.828 1.00 55.88 89 GLY A O 1
ATOM 658 N N . ASP A 1 90 ? 14.205 -21.028 -24.110 1.00 62.75 90 ASP A N 1
ATOM 659 C CA . ASP A 1 90 ? 13.282 -21.883 -23.344 1.00 62.75 90 ASP A CA 1
ATOM 660 C C . ASP A 1 90 ? 12.102 -21.096 -22.737 1.00 62.75 90 ASP A C 1
ATOM 662 O O . ASP A 1 90 ? 11.128 -21.696 -22.266 1.00 62.75 90 ASP A O 1
ATOM 666 N N . GLY A 1 91 ? 12.171 -19.755 -22.754 1.00 67.69 91 GLY A N 1
ATOM 667 C CA . GLY A 1 91 ? 11.120 -18.852 -22.284 1.00 67.69 91 GLY A CA 1
ATOM 668 C C . GLY A 1 91 ? 10.867 -18.906 -20.783 1.00 67.69 91 GLY A C 1
ATOM 669 O O . GLY A 1 91 ? 9.801 -18.475 -20.337 1.00 67.69 91 GLY A O 1
ATOM 670 N N . ASN A 1 92 ? 11.804 -19.479 -20.028 1.00 78.62 92 ASN A N 1
ATOM 671 C CA . ASN A 1 92 ? 11.757 -19.619 -18.582 1.00 78.62 92 ASN A CA 1
ATOM 672 C C . ASN A 1 92 ? 12.694 -18.582 -17.961 1.00 78.62 92 ASN A C 1
ATOM 674 O O . ASN A 1 92 ? 13.843 -18.493 -18.372 1.00 78.62 92 ASN A O 1
ATOM 678 N N . ALA A 1 93 ? 12.229 -17.876 -16.936 1.00 82.12 93 ALA A N 1
ATOM 679 C CA . ALA A 1 93 ? 13.027 -16.929 -16.171 1.00 82.12 93 ALA A CA 1
ATOM 680 C C . ALA A 1 93 ? 12.818 -17.164 -14.676 1.00 82.12 93 ALA A C 1
ATOM 682 O O . ALA A 1 93 ? 11.709 -17.484 -14.235 1.00 82.12 93 ALA A O 1
ATOM 683 N N . SER A 1 94 ? 13.864 -16.968 -13.877 1.00 85.38 94 SER A N 1
ATOM 684 C CA . SER A 1 94 ? 13.751 -17.003 -12.420 1.00 85.38 94 SER A CA 1
ATOM 685 C C . SER A 1 94 ? 14.577 -15.917 -11.760 1.00 85.38 94 SER A C 1
ATOM 687 O O . SER A 1 94 ? 15.659 -15.594 -12.236 1.00 85.38 94 SER A O 1
ATOM 689 N N . THR A 1 95 ? 14.096 -15.399 -10.636 1.00 88.06 95 THR A N 1
ATOM 690 C CA . THR A 1 95 ? 14.806 -14.401 -9.836 1.00 88.06 95 THR A CA 1
ATOM 691 C C . THR A 1 95 ? 14.499 -14.571 -8.353 1.00 88.06 95 THR A C 1
ATOM 693 O O . THR A 1 95 ? 13.557 -15.264 -7.958 1.00 88.06 95 THR A O 1
ATOM 696 N N . LEU A 1 96 ? 15.315 -13.934 -7.523 1.00 87.56 96 LEU A N 1
ATOM 697 C CA . LEU A 1 96 ? 15.156 -13.869 -6.082 1.00 87.56 96 LEU A CA 1
ATOM 698 C C . LEU A 1 96 ? 14.871 -12.425 -5.682 1.00 87.56 96 LEU A C 1
ATOM 700 O O . LEU A 1 96 ? 15.533 -11.509 -6.171 1.00 87.56 96 LEU A O 1
ATOM 704 N N . ALA A 1 97 ? 13.909 -12.231 -4.787 1.00 86.12 97 ALA A N 1
ATOM 705 C CA . ALA A 1 97 ? 13.545 -10.925 -4.262 1.00 86.12 97 ALA A CA 1
ATOM 706 C C . ALA A 1 97 ? 13.440 -10.955 -2.741 1.00 86.12 97 ALA A C 1
ATOM 708 O O . ALA A 1 97 ? 13.108 -11.988 -2.158 1.00 86.12 97 ALA A O 1
ATOM 709 N N . THR A 1 98 ? 13.710 -9.814 -2.117 1.00 88.12 98 THR A N 1
ATOM 710 C CA . THR A 1 98 ? 13.501 -9.601 -0.692 1.00 88.12 98 THR A CA 1
ATOM 711 C C . THR A 1 98 ? 12.597 -8.407 -0.429 1.00 88.12 98 THR A C 1
ATOM 713 O O . THR A 1 98 ? 12.593 -7.444 -1.196 1.00 88.12 98 THR A O 1
ATOM 716 N N . ASP A 1 99 ? 11.888 -8.445 0.693 1.00 85.25 99 ASP A N 1
ATOM 717 C CA . ASP A 1 99 ? 11.121 -7.306 1.197 1.00 85.25 99 ASP A CA 1
ATOM 718 C C . ASP A 1 99 ? 11.783 -6.718 2.454 1.00 85.25 99 ASP A C 1
ATOM 720 O O . ASP A 1 99 ? 12.477 -7.419 3.192 1.00 85.25 99 ASP A O 1
ATOM 724 N N . LEU A 1 100 ? 11.570 -5.424 2.701 1.00 85.56 100 LEU A N 1
ATOM 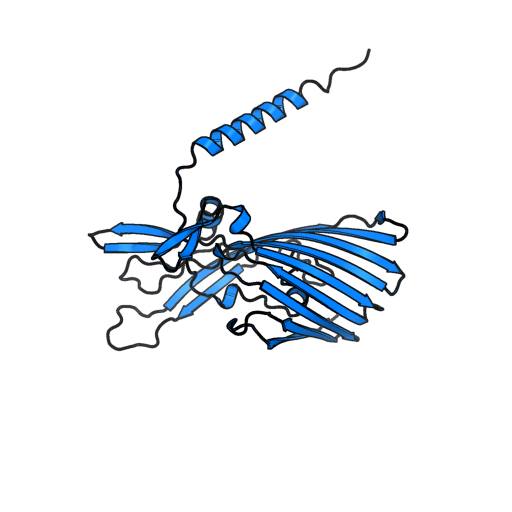725 C CA . LEU A 1 100 ? 11.950 -4.728 3.930 1.00 85.56 100 LEU A CA 1
ATOM 726 C C . LEU A 1 100 ? 10.750 -3.939 4.452 1.00 85.56 100 LEU A C 1
ATOM 728 O O . LEU A 1 100 ? 10.145 -3.165 3.715 1.00 85.56 100 LEU A O 1
ATOM 732 N N . SER A 1 101 ? 10.412 -4.091 5.728 1.00 83.94 101 SER A N 1
ATOM 733 C CA . SER A 1 101 ? 9.289 -3.385 6.348 1.00 83.94 101 SER A CA 1
ATOM 734 C C . SER A 1 101 ? 9.635 -2.865 7.733 1.00 83.94 101 SER A C 1
ATOM 736 O O . SER A 1 101 ? 10.418 -3.473 8.459 1.00 83.94 101 SER A O 1
ATOM 738 N N . ALA A 1 102 ? 9.012 -1.756 8.112 1.00 83.69 102 ALA A N 1
ATOM 739 C CA . ALA A 1 102 ? 9.081 -1.195 9.450 1.00 83.69 102 ALA A CA 1
ATOM 740 C C . ALA A 1 102 ? 7.695 -0.701 9.870 1.00 83.69 102 ALA A C 1
ATOM 742 O O . ALA A 1 102 ? 6.959 -0.136 9.062 1.00 83.69 102 ALA A O 1
ATOM 743 N N . LEU A 1 103 ? 7.364 -0.888 11.145 1.00 84.62 103 LEU A N 1
ATOM 744 C CA . LEU A 1 103 ? 6.123 -0.413 11.741 1.00 84.62 103 LEU A CA 1
ATOM 745 C C . LEU A 1 103 ? 6.443 0.306 13.046 1.00 84.62 103 LEU A C 1
ATOM 747 O O . LEU A 1 103 ? 7.141 -0.220 13.908 1.00 84.62 103 LEU A O 1
ATOM 751 N N . TYR A 1 104 ? 5.902 1.503 13.198 1.00 86.06 104 TYR A N 1
ATOM 752 C CA . TYR A 1 104 ? 5.886 2.247 14.443 1.00 86.06 104 TYR A CA 1
ATOM 753 C C . TYR A 1 104 ? 4.452 2.319 14.961 1.00 86.06 104 TYR A C 1
ATOM 755 O O . TYR A 1 104 ? 3.537 2.604 14.192 1.00 86.06 104 TYR A O 1
ATOM 763 N N . ARG A 1 105 ? 4.268 2.107 16.265 1.00 88.19 105 ARG A N 1
ATOM 764 C CA . ARG A 1 105 ? 2.991 2.264 16.967 1.00 88.19 105 ARG A CA 1
ATOM 765 C C . ARG A 1 105 ? 3.243 3.024 18.26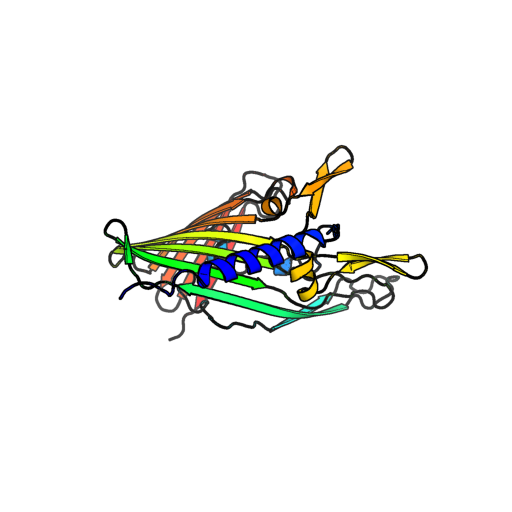2 1.00 88.19 105 ARG A C 1
ATOM 767 O O . ARG A 1 105 ? 4.157 2.682 19.011 1.00 88.19 105 ARG A O 1
ATOM 774 N N . SER A 1 106 ? 2.478 4.082 18.500 1.00 88.56 106 SER A N 1
ATOM 775 C CA . SER A 1 106 ? 2.570 4.860 19.732 1.00 88.56 106 SER A CA 1
ATOM 776 C C . SER A 1 106 ? 1.945 4.101 20.902 1.00 88.56 106 SER A C 1
ATOM 778 O O . SER A 1 106 ? 1.110 3.218 20.709 1.00 88.56 106 SER A O 1
ATOM 780 N N . ALA A 1 107 ? 2.293 4.496 22.129 1.00 90.00 107 ALA A N 1
ATOM 781 C CA . ALA A 1 107 ? 1.428 4.206 23.267 1.00 90.00 107 ALA A CA 1
ATOM 782 C C . ALA A 1 107 ? 0.061 4.895 23.060 1.00 90.00 107 ALA A C 1
ATOM 784 O O . ALA A 1 107 ? 0.022 5.938 22.387 1.00 90.00 107 ALA A O 1
ATOM 785 N N . PRO A 1 108 ? -1.031 4.349 23.619 1.00 92.56 108 PRO A N 1
ATOM 786 C CA . PRO A 1 108 ? -2.321 5.015 23.582 1.00 92.56 108 PRO A CA 1
ATOM 787 C C . PRO A 1 108 ? -2.264 6.379 24.277 1.00 92.56 108 PRO A C 1
ATOM 789 O O . PRO A 1 108 ? -1.562 6.563 25.276 1.00 92.56 108 PRO A O 1
ATOM 792 N N . PHE A 1 109 ? -2.973 7.358 23.728 1.00 93.62 109 PHE A N 1
ATOM 793 C CA . PHE A 1 109 ? -3.058 8.708 24.271 1.00 93.62 109 PHE A CA 1
ATOM 794 C C . PHE A 1 109 ? -4.486 9.237 24.178 1.00 93.62 109 PHE A C 1
ATOM 796 O O . PHE A 1 109 ? -5.231 8.895 23.266 1.00 93.62 109 PHE A O 1
ATOM 803 N N . ALA A 1 110 ? -4.870 10.105 25.112 1.00 96.06 110 ALA A N 1
ATOM 804 C CA . ALA A 1 110 ? -6.188 10.723 25.077 1.00 96.06 110 ALA A CA 1
ATOM 805 C C . ALA A 1 110 ? -6.258 11.783 23.965 1.00 96.06 110 ALA A C 1
ATOM 807 O O . ALA A 1 110 ? -5.480 12.741 23.954 1.00 96.06 110 ALA A O 1
ATOM 808 N N . LEU A 1 111 ? -7.228 11.650 23.065 1.00 93.69 111 LEU A N 1
ATOM 809 C CA . LEU A 1 111 ? -7.527 12.613 22.011 1.00 93.69 111 LEU A CA 1
ATOM 810 C C . LEU A 1 111 ? -9.034 12.859 21.991 1.00 93.69 111 LEU A C 1
ATOM 812 O O . LEU A 1 111 ? -9.805 11.924 21.860 1.00 93.69 111 LEU A O 1
ATOM 816 N N . ALA A 1 112 ? -9.477 14.111 22.137 1.00 90.38 112 ALA A N 1
ATOM 817 C CA . ALA A 1 112 ? -10.904 14.470 22.091 1.00 90.38 112 ALA A CA 1
ATOM 818 C C . ALA A 1 112 ? -11.828 13.651 23.033 1.00 90.38 112 ALA A C 1
ATOM 820 O O . ALA A 1 112 ? -13.009 13.485 22.747 1.00 90.38 112 ALA A O 1
ATOM 821 N N . GLY A 1 113 ? -11.304 13.167 24.166 1.00 89.31 113 GLY A N 1
ATOM 822 C CA . GLY A 1 113 ? -12.062 12.367 25.138 1.00 89.31 113 GLY A CA 1
ATOM 823 C C . GLY A 1 113 ? -12.143 10.869 24.826 1.00 89.31 113 GLY A C 1
ATOM 824 O O . GLY A 1 113 ? -12.787 10.153 25.582 1.00 89.31 113 GLY A O 1
ATOM 825 N N . THR A 1 114 ? -11.477 10.406 23.766 1.00 94.19 114 THR A N 1
ATOM 826 C CA . THR A 1 114 ? -11.335 8.990 23.405 1.00 94.19 114 THR A CA 1
ATOM 827 C C . THR A 1 114 ? -9.876 8.558 23.539 1.00 94.19 114 THR A C 1
ATOM 829 O O . THR A 1 114 ? -8.968 9.395 23.459 1.00 94.19 114 THR A O 1
ATOM 832 N N . GLU A 1 115 ? -9.631 7.268 23.758 1.00 95.38 115 GLU A N 1
ATOM 833 C CA . GLU A 1 115 ? -8.282 6.721 23.622 1.00 95.38 115 GLU A CA 1
ATOM 834 C C . GLU A 1 115 ? -7.928 6.633 22.132 1.00 95.38 115 GLU A C 1
ATOM 836 O O . GLU A 1 115 ? -8.773 6.313 21.296 1.00 95.38 115 GLU A O 1
ATOM 841 N N . ALA A 1 116 ? -6.703 7.014 21.781 1.00 95.12 116 ALA A N 1
ATOM 842 C CA . ALA A 1 116 ? -6.227 7.028 20.411 1.00 95.12 116 ALA A CA 1
ATOM 843 C C . ALA A 1 116 ? -4.835 6.408 20.308 1.00 95.12 116 ALA A C 1
ATOM 845 O O . ALA A 1 116 ? -3.962 6.646 21.144 1.00 95.12 116 ALA A O 1
ATOM 846 N N . THR A 1 117 ? -4.604 5.664 19.231 1.00 94.06 117 THR A N 1
ATOM 847 C CA . THR A 1 117 ? -3.315 5.051 18.913 1.00 94.06 117 THR A CA 1
ATOM 848 C C . THR A 1 117 ? -2.861 5.471 17.522 1.00 94.06 117 THR A C 1
ATOM 850 O O . THR A 1 117 ? -3.545 5.226 16.527 1.00 94.06 117 THR A O 1
ATOM 853 N N . PHE A 1 118 ? -1.678 6.076 17.430 1.00 93.19 118 PHE A N 1
ATOM 854 C CA . PHE A 1 118 ? -1.061 6.437 16.157 1.00 93.19 118 PHE A CA 1
ATOM 855 C C . PHE A 1 118 ? -0.116 5.330 15.687 1.00 93.19 118 PHE A C 1
ATOM 857 O O . PHE A 1 118 ? 0.667 4.797 16.473 1.00 93.19 118 PHE A O 1
ATOM 864 N N . SER A 1 119 ? -0.149 5.023 14.394 1.00 89.31 119 SER A N 1
ATOM 865 C CA . SER A 1 119 ? 0.759 4.082 13.745 1.00 89.31 119 SER A CA 1
ATOM 866 C C . SER A 1 119 ? 1.337 4.674 12.463 1.00 89.31 119 SER A C 1
ATOM 868 O O . SER A 1 119 ? 0.706 5.491 11.797 1.00 89.31 119 SER A O 1
ATOM 870 N N . ALA A 1 120 ? 2.546 4.261 12.105 1.00 89.69 120 ALA A N 1
ATOM 871 C CA . ALA A 1 120 ? 3.176 4.600 10.838 1.00 89.69 120 ALA A CA 1
ATOM 872 C C . ALA A 1 120 ? 3.922 3.384 10.297 1.00 89.69 120 ALA A C 1
ATOM 874 O O . ALA A 1 120 ? 4.707 2.766 11.014 1.00 89.69 120 ALA A O 1
ATOM 875 N N . GLY A 1 121 ? 3.678 3.046 9.039 1.00 87.50 121 GLY A N 1
ATOM 876 C CA . GLY A 1 121 ? 4.261 1.892 8.374 1.00 87.50 121 GLY A CA 1
ATOM 877 C C . GLY A 1 121 ? 5.092 2.292 7.168 1.00 87.50 121 GLY A C 1
ATOM 878 O O . GLY A 1 121 ? 4.777 3.263 6.480 1.00 87.50 121 GLY A O 1
ATOM 879 N N . LEU A 1 122 ? 6.139 1.520 6.903 1.00 88.56 122 LEU A N 1
ATOM 880 C CA . LEU A 1 122 ? 6.974 1.603 5.713 1.00 88.56 122 LEU A CA 1
ATOM 881 C C . LEU A 1 122 ? 7.200 0.195 5.170 1.00 88.56 122 LEU A C 1
ATOM 883 O O . LEU A 1 122 ? 7.469 -0.735 5.929 1.00 88.56 122 LEU A O 1
ATOM 887 N N . ASN A 1 123 ? 7.138 0.044 3.854 1.00 87.50 123 ASN A N 1
ATOM 888 C CA . ASN A 1 123 ? 7.453 -1.195 3.168 1.00 87.50 123 ASN A CA 1
ATOM 889 C C . ASN A 1 123 ? 8.157 -0.919 1.835 1.00 87.50 123 ASN A C 1
ATOM 891 O O . ASN A 1 123 ? 7.743 -0.064 1.056 1.00 87.50 123 ASN A O 1
ATOM 895 N N . ILE A 1 124 ? 9.229 -1.659 1.582 1.00 89.44 124 ILE A N 1
ATOM 896 C CA . ILE A 1 124 ? 9.906 -1.744 0.296 1.00 89.44 124 ILE A CA 1
ATOM 897 C C . ILE A 1 124 ? 9.816 -3.201 -0.133 1.00 89.44 124 ILE A C 1
ATOM 899 O O . ILE A 1 124 ? 10.421 -4.064 0.499 1.00 89.44 124 ILE A O 1
ATOM 903 N N . ALA A 1 125 ? 9.030 -3.474 -1.167 1.00 87.31 125 ALA A N 1
ATOM 904 C CA . ALA A 1 125 ? 8.751 -4.829 -1.626 1.00 87.31 125 ALA A CA 1
ATOM 905 C C . ALA A 1 125 ? 9.453 -5.141 -2.948 1.00 87.31 125 ALA A C 1
ATOM 907 O O . ALA A 1 125 ? 9.737 -4.243 -3.745 1.00 87.31 125 ALA A O 1
ATOM 908 N N . ASN A 1 126 ? 9.661 -6.434 -3.188 1.00 86.25 126 ASN A N 1
ATOM 909 C CA . ASN A 1 126 ? 10.208 -7.029 -4.401 1.00 86.25 126 ASN A CA 1
ATOM 910 C C . ASN A 1 126 ? 11.597 -6.477 -4.786 1.00 86.25 126 ASN A C 1
ATOM 912 O O . ASN A 1 126 ? 11.879 -6.261 -5.966 1.00 86.25 126 ASN A O 1
ATOM 916 N N . LEU A 1 127 ? 12.488 -6.257 -3.811 1.00 89.06 127 LEU A N 1
ATOM 917 C CA . LEU A 1 127 ? 13.884 -5.892 -4.077 1.00 89.06 127 LEU A CA 1
ATOM 918 C C . LEU A 1 127 ? 14.665 -7.128 -4.534 1.00 89.06 127 LEU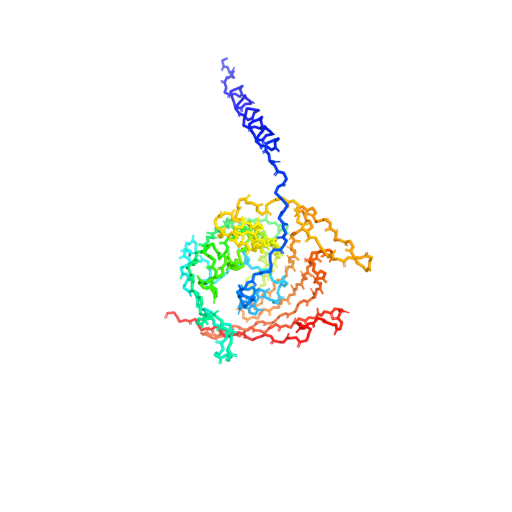 A C 1
ATOM 920 O O . LEU A 1 127 ? 15.074 -7.950 -3.717 1.00 89.06 127 LEU A O 1
ATOM 924 N N . GLY A 1 128 ? 14.867 -7.282 -5.839 1.00 88.12 128 GLY A N 1
ATOM 925 C CA . GLY A 1 128 ? 15.475 -8.491 -6.398 1.00 88.12 128 GLY A CA 1
ATOM 926 C C . GLY A 1 128 ? 16.118 -8.311 -7.766 1.00 88.12 128 GLY A C 1
ATOM 927 O O . GLY A 1 128 ? 16.248 -7.192 -8.260 1.00 88.12 128 GLY A O 1
ATOM 928 N N . GLY A 1 129 ? 16.545 -9.419 -8.368 1.00 89.75 129 GLY A N 1
ATOM 929 C CA . GLY A 1 129 ? 17.068 -9.431 -9.739 1.00 89.75 129 GLY A CA 1
ATOM 930 C C . GLY A 1 129 ? 15.968 -9.253 -10.794 1.00 89.75 129 GLY A C 1
ATOM 931 O O . GLY A 1 129 ? 14.780 -9.218 -10.467 1.00 89.75 129 GLY A O 1
ATOM 932 N N . THR A 1 130 ? 16.354 -9.195 -12.063 1.00 87.44 130 THR A N 1
ATOM 933 C CA . THR A 1 130 ? 15.436 -9.158 -13.210 1.00 87.44 130 THR A CA 1
ATOM 934 C C . THR A 1 130 ? 15.073 -10.562 -13.707 1.00 87.44 130 THR A C 1
ATOM 936 O O . THR A 1 130 ? 15.655 -11.558 -13.280 1.00 87.44 130 THR A O 1
ATOM 939 N N . LEU A 1 131 ? 14.060 -10.651 -14.568 1.00 85.25 131 LEU A N 1
ATOM 940 C CA . LEU A 1 131 ? 13.654 -11.863 -15.272 1.00 85.25 131 LEU A CA 1
ATOM 941 C C . LEU A 1 131 ? 14.173 -11.796 -16.712 1.00 85.25 131 LEU A C 1
ATOM 943 O O . LEU A 1 131 ? 13.768 -10.922 -17.473 1.00 85.25 131 LEU A O 1
ATOM 947 N N . ASP A 1 132 ? 15.051 -12.724 -17.075 1.00 84.81 132 ASP A N 1
ATOM 948 C CA . ASP A 1 132 ? 15.551 -12.901 -18.438 1.00 84.81 132 ASP A CA 1
ATOM 949 C C . ASP A 1 132 ? 14.872 -14.121 -19.072 1.00 84.81 132 ASP A C 1
ATOM 951 O O . ASP A 1 132 ? 14.967 -15.235 -18.554 1.00 84.81 132 ASP A O 1
ATOM 955 N N . PHE A 1 133 ? 14.126 -13.892 -20.153 1.00 76.69 133 PHE A N 1
ATOM 956 C CA . PHE A 1 133 ? 13.355 -14.921 -20.852 1.00 76.69 133 PHE A CA 1
ATOM 957 C C . PHE A 1 133 ? 14.044 -15.441 -22.116 1.00 76.69 133 PHE A C 1
ATOM 959 O O . PHE A 1 133 ? 13.579 -16.436 -22.686 1.00 76.69 133 PHE A O 1
ATOM 966 N N . ASN A 1 134 ? 15.111 -14.779 -22.564 1.00 75.19 134 ASN A N 1
ATOM 967 C CA . ASN A 1 134 ? 15.833 -15.128 -23.773 1.00 75.19 134 ASN A CA 1
ATOM 968 C C . ASN A 1 134 ? 17.330 -14.894 -23.564 1.00 75.19 134 ASN A C 1
ATOM 970 O O . ASN A 1 134 ? 17.844 -13.829 -23.876 1.00 75.19 134 ASN A O 1
ATOM 974 N N . GLU A 1 135 ? 18.036 -15.951 -23.158 1.00 63.28 135 GLU A N 1
ATOM 975 C CA . GLU A 1 135 ? 19.490 -15.943 -22.925 1.00 63.28 135 GLU A CA 1
ATOM 976 C C . GLU A 1 135 ? 20.330 -15.541 -24.162 1.00 63.28 135 GLU A C 1
ATOM 978 O O . GLU A 1 135 ? 21.548 -15.393 -24.066 1.00 63.28 135 GLU A O 1
ATOM 983 N N . GLN A 1 136 ? 19.708 -15.427 -25.343 1.00 62.56 136 GLN A N 1
ATOM 984 C CA . GLN A 1 136 ? 20.342 -15.047 -26.610 1.00 62.56 136 GLN A CA 1
ATOM 985 C C . GLN A 1 136 ? 20.100 -13.572 -26.982 1.00 62.56 136 GLN A C 1
ATOM 987 O O . GLN A 1 136 ? 20.683 -13.102 -27.956 1.00 62.56 136 GLN A O 1
ATOM 992 N N . GLU A 1 137 ? 19.269 -12.843 -26.229 1.00 64.44 137 GLU A N 1
ATOM 993 C CA . GLU A 1 137 ? 19.000 -11.412 -26.394 1.00 64.44 137 GLU A CA 1
ATOM 994 C C . GLU A 1 137 ? 19.380 -10.645 -25.120 1.00 64.44 137 GLU A C 1
ATOM 996 O O . GLU A 1 137 ? 19.358 -11.169 -24.016 1.00 64.44 137 GLU A O 1
ATOM 1001 N N . LEU A 1 138 ? 19.712 -9.363 -25.260 1.00 58.91 138 LEU A N 1
ATOM 1002 C CA . LEU A 1 138 ? 20.178 -8.522 -24.147 1.00 58.91 138 LEU A CA 1
ATOM 1003 C C . LEU A 1 138 ? 19.057 -8.005 -23.228 1.00 58.91 138 LEU A C 1
ATOM 1005 O O . LEU A 1 138 ? 19.310 -7.212 -22.324 1.00 58.91 138 LEU A O 1
ATOM 1009 N N . GLY A 1 139 ? 17.806 -8.391 -23.478 1.00 70.31 139 GLY A N 1
ATOM 1010 C CA . GLY A 1 139 ? 16.644 -7.870 -22.763 1.00 70.31 139 GLY A CA 1
ATOM 1011 C C . GLY A 1 139 ? 16.429 -8.558 -21.419 1.00 70.31 139 GLY A C 1
ATOM 1012 O O . GLY A 1 139 ? 16.332 -9.777 -21.352 1.00 70.31 139 GLY A O 1
ATOM 1013 N N . SER A 1 140 ? 16.260 -7.775 -20.353 1.00 81.12 140 SER A N 1
ATOM 1014 C CA . SER A 1 140 ? 15.788 -8.304 -19.070 1.00 81.12 140 SER A CA 1
ATOM 1015 C C . SER A 1 140 ? 14.648 -7.466 -18.514 1.00 81.12 140 SER A C 1
ATOM 1017 O O . SER A 1 140 ? 14.658 -6.237 -18.596 1.00 81.12 140 SER A O 1
ATOM 1019 N N . ASP A 1 141 ? 13.662 -8.133 -17.925 1.00 84.25 141 ASP A N 1
ATOM 1020 C CA . ASP A 1 141 ? 12.474 -7.478 -17.402 1.00 84.25 141 ASP A CA 1
ATOM 1021 C C . ASP A 1 141 ? 12.582 -7.274 -15.885 1.00 84.25 141 ASP A C 1
ATOM 1023 O O . ASP A 1 141 ? 12.812 -8.228 -15.134 1.00 84.25 141 ASP A O 1
ATOM 1027 N N . PRO A 1 142 ? 12.370 -6.053 -15.377 1.00 87.25 142 PRO A N 1
ATOM 1028 C CA . PRO A 1 142 ? 12.401 -5.803 -13.945 1.00 87.25 142 PRO A CA 1
ATOM 1029 C C . PRO A 1 142 ? 11.147 -6.357 -13.254 1.00 87.25 142 PRO A C 1
ATOM 1031 O O . PRO A 1 142 ? 10.026 -6.244 -13.761 1.00 87.25 142 PRO A O 1
ATOM 1034 N N . ILE A 1 143 ? 11.316 -6.911 -12.054 1.00 85.69 143 ILE A N 1
ATOM 1035 C CA . ILE A 1 143 ? 10.199 -7.272 -11.166 1.00 85.69 143 ILE A CA 1
ATOM 1036 C C . ILE A 1 143 ? 9.581 -6.017 -10.523 1.00 85.69 143 ILE A C 1
ATOM 1038 O O . ILE A 1 143 ? 10.244 -4.976 -10.460 1.00 85.69 143 ILE A O 1
ATOM 1042 N N . PRO A 1 144 ? 8.323 -6.063 -10.038 1.00 85.88 144 PRO A N 1
ATOM 1043 C CA . PRO A 1 144 ? 7.603 -4.862 -9.641 1.00 85.88 144 PRO A CA 1
ATOM 1044 C C . PRO A 1 144 ? 7.993 -4.430 -8.227 1.00 85.88 144 PRO A C 1
ATOM 1046 O O . PRO A 1 144 ? 7.230 -4.596 -7.273 1.00 85.88 144 PRO A O 1
ATOM 1049 N N . ALA A 1 145 ? 9.199 -3.878 -8.100 1.00 89.38 145 ALA A N 1
ATOM 1050 C CA . ALA A 1 145 ? 9.665 -3.237 -6.883 1.00 89.38 145 ALA A CA 1
ATOM 1051 C C . ALA A 1 145 ? 8.773 -2.037 -6.540 1.00 89.38 145 ALA A C 1
ATOM 1053 O O . ALA A 1 145 ? 8.408 -1.242 -7.415 1.00 89.38 145 ALA A O 1
ATOM 1054 N N . SER A 1 146 ? 8.421 -1.888 -5.265 1.00 88.81 146 SER A N 1
ATOM 1055 C CA . SER A 1 146 ? 7.544 -0.808 -4.806 1.00 88.81 146 SER A CA 1
ATOM 1056 C C . SER A 1 146 ? 7.960 -0.264 -3.453 1.00 88.81 146 SER A C 1
ATOM 1058 O O . SER A 1 146 ? 8.378 -1.015 -2.576 1.00 88.81 146 SER A O 1
ATOM 1060 N N . PHE A 1 147 ? 7.774 1.038 -3.278 1.00 90.69 147 PHE A N 1
ATOM 1061 C CA . PHE A 1 147 ? 7.901 1.737 -2.009 1.00 90.69 147 PHE A CA 1
ATOM 1062 C C . PHE A 1 147 ? 6.515 2.143 -1.516 1.00 90.69 147 PHE A C 1
ATOM 1064 O O . PHE A 1 147 ? 5.756 2.776 -2.253 1.00 90.69 147 PHE A O 1
ATOM 1071 N N . ARG A 1 148 ? 6.206 1.831 -0.261 1.00 90.38 148 ARG A N 1
ATOM 1072 C CA . ARG A 1 148 ? 4.957 2.187 0.402 1.00 90.38 148 ARG A CA 1
ATOM 1073 C C . ARG A 1 148 ? 5.240 2.783 1.774 1.00 90.38 148 ARG A C 1
ATOM 1075 O O . ARG A 1 148 ? 6.054 2.263 2.531 1.00 90.38 148 ARG A O 1
ATOM 1082 N N . ILE A 1 149 ? 4.544 3.860 2.104 1.00 91.25 149 ILE A N 1
ATOM 1083 C CA . ILE A 1 149 ? 4.581 4.488 3.424 1.00 91.25 149 ILE A CA 1
ATOM 1084 C C . ILE A 1 149 ? 3.197 5.016 3.769 1.00 91.25 149 ILE A C 1
ATOM 1086 O O . ILE A 1 149 ? 2.490 5.500 2.892 1.00 91.25 149 ILE A O 1
ATOM 1090 N N . GLY A 1 150 ? 2.806 4.952 5.034 1.00 90.94 150 GLY A N 1
ATOM 1091 C CA . GLY A 1 150 ? 1.485 5.413 5.434 1.00 90.94 150 GLY A CA 1
ATOM 1092 C C . GLY A 1 150 ? 1.370 5.656 6.929 1.00 90.94 150 GLY A C 1
ATOM 1093 O O . GLY A 1 150 ? 2.020 4.955 7.705 1.00 90.94 150 GLY A O 1
ATOM 1094 N N . PRO A 1 151 ? 0.598 6.661 7.364 1.00 94.56 151 PRO A N 1
ATOM 1095 C CA . PRO A 1 151 ? 0.114 6.751 8.732 1.00 94.56 151 PRO A CA 1
ATOM 1096 C C . PRO A 1 151 ? -1.249 6.065 8.911 1.00 94.56 151 PRO A C 1
ATOM 1098 O O . PRO A 1 151 ? -2.057 5.977 7.984 1.00 94.56 151 PRO A O 1
ATOM 1101 N N . ALA A 1 152 ? -1.538 5.675 10.148 1.00 92.44 152 ALA A N 1
ATOM 1102 C CA . ALA A 1 152 ? -2.866 5.301 10.606 1.00 92.44 152 ALA A CA 1
ATOM 1103 C C . ALA A 1 152 ? -3.141 5.873 12.004 1.00 92.44 152 ALA A C 1
ATOM 1105 O O . ALA A 1 152 ? -2.239 6.005 12.832 1.00 92.44 152 ALA A O 1
ATOM 1106 N N . LEU A 1 153 ? -4.396 6.207 12.276 1.00 94.81 153 LEU A N 1
ATOM 1107 C CA . LEU A 1 153 ? -4.881 6.634 13.582 1.00 94.81 153 LEU A CA 1
ATOM 1108 C C . LEU A 1 153 ? -6.081 5.769 13.948 1.00 94.81 153 LEU A C 1
ATOM 1110 O O . LEU A 1 153 ? -7.061 5.755 13.212 1.00 94.81 153 LEU A O 1
ATOM 1114 N N . THR A 1 154 ? -5.997 5.067 15.071 1.00 95.44 154 THR A N 1
ATOM 1115 C CA . THR A 1 154 ? -7.110 4.298 15.641 1.00 95.44 154 THR A CA 1
ATOM 1116 C C . THR A 1 154 ? -7.684 5.058 16.824 1.00 95.44 154 THR A C 1
ATOM 1118 O O . THR A 1 154 ? -6.919 5.594 17.622 1.00 95.44 154 THR A O 1
ATOM 1121 N N . LEU A 1 155 ? -9.006 5.150 16.887 1.00 95.44 155 LEU A N 1
ATOM 1122 C CA . LEU A 1 155 ? -9.783 5.778 17.945 1.00 95.44 155 LEU A CA 1
ATOM 1123 C C . LEU A 1 155 ? -10.637 4.697 18.600 1.00 95.44 155 LEU A C 1
ATOM 1125 O O . LEU A 1 155 ? -11.485 4.108 17.933 1.00 95.44 155 LEU A O 1
ATOM 1129 N N . ASP A 1 156 ? -10.419 4.463 19.884 1.00 95.44 156 ASP A N 1
ATOM 1130 C CA . ASP A 1 156 ? -11.127 3.468 20.682 1.00 95.44 156 ASP A CA 1
ATOM 1131 C C . ASP A 1 156 ? -12.160 4.208 21.541 1.00 95.44 156 ASP A C 1
ATOM 1133 O O . ASP A 1 156 ? -11.825 4.791 22.578 1.00 95.44 156 ASP A O 1
ATOM 1137 N N . PHE A 1 157 ? -13.401 4.284 21.043 1.00 94.31 157 PHE A N 1
ATOM 1138 C CA . PHE A 1 157 ? -14.476 5.083 21.647 1.00 94.31 157 PHE A CA 1
ATOM 1139 C C . PHE A 1 157 ? -14.974 4.478 22.959 1.00 94.31 157 PHE A C 1
ATOM 1141 O O . PHE A 1 157 ? -15.294 5.204 23.901 1.00 94.31 157 PHE A O 1
ATOM 1148 N N . ASP A 1 158 ? -15.059 3.151 22.994 1.00 92.56 158 ASP A N 1
ATOM 1149 C CA . ASP A 1 158 ? -15.438 2.337 24.141 1.00 92.56 158 ASP A CA 1
ATOM 1150 C C . ASP A 1 158 ? -14.904 0.904 23.954 1.00 92.56 158 ASP A C 1
ATOM 1152 O O . ASP A 1 158 ? -14.186 0.624 22.997 1.00 92.56 158 ASP A O 1
ATOM 1156 N N . GLU A 1 159 ? -15.249 -0.005 24.868 1.00 90.31 159 GLU A N 1
ATOM 1157 C CA . GLU A 1 159 ? -14.803 -1.409 24.852 1.00 90.31 159 GLU A CA 1
ATOM 1158 C C . GLU A 1 159 ? -15.277 -2.203 23.620 1.00 90.31 159 GLU A C 1
ATOM 1160 O O . GLU A 1 159 ? -14.746 -3.274 23.351 1.00 90.31 159 GLU A O 1
ATOM 1165 N N . TYR A 1 160 ? -16.261 -1.692 22.875 1.00 94.00 160 TYR A N 1
ATOM 1166 C CA . TYR A 1 160 ? -16.865 -2.363 21.726 1.00 94.00 160 TYR A CA 1
ATOM 1167 C C . TYR A 1 160 ? -16.579 -1.644 20.405 1.00 94.00 160 TYR A C 1
ATOM 1169 O O . TYR A 1 160 ? -16.613 -2.268 19.354 1.00 94.00 160 TYR A O 1
ATOM 1177 N N . ASN A 1 161 ? -16.369 -0.330 20.414 1.00 95.56 161 ASN A N 1
ATOM 1178 C CA . ASN A 1 161 ? -16.367 0.493 19.209 1.00 95.56 161 ASN A CA 1
ATOM 1179 C C . ASN A 1 161 ? -14.984 1.090 18.951 1.00 95.56 161 ASN A C 1
ATOM 1181 O O . ASN A 1 161 ? -14.553 1.985 19.681 1.00 95.56 161 ASN A O 1
ATOM 1185 N N . SER A 1 162 ? -14.347 0.695 17.847 1.00 95.81 162 SER A N 1
ATOM 1186 C CA . SER A 1 162 ? -13.109 1.328 17.380 1.00 95.81 162 SER A CA 1
ATOM 1187 C C . SER A 1 162 ? -13.199 1.777 15.923 1.00 95.81 162 SER A C 1
ATOM 1189 O O . SER A 1 162 ? -13.906 1.189 15.104 1.00 95.81 162 SER A O 1
ATOM 1191 N N . LEU A 1 163 ? -12.508 2.868 15.596 1.00 95.25 163 LEU A N 1
ATOM 1192 C CA . LEU A 1 163 ? -12.423 3.429 14.250 1.00 95.25 163 LEU A CA 1
ATOM 1193 C C . LEU A 1 163 ? -10.970 3.730 13.897 1.00 95.25 163 LEU A C 1
ATOM 1195 O O . LEU A 1 163 ? -10.330 4.576 14.517 1.00 95.25 163 LEU A O 1
ATOM 1199 N N . THR A 1 164 ? -10.479 3.112 12.834 1.00 95.19 164 THR A N 1
ATOM 1200 C CA . THR A 1 164 ? -9.173 3.377 12.244 1.00 95.19 164 THR A CA 1
ATOM 1201 C C . THR A 1 164 ? -9.315 4.189 10.964 1.00 95.19 164 THR A C 1
ATOM 1203 O O . THR A 1 164 ? -10.097 3.861 10.075 1.00 95.19 164 THR A O 1
ATOM 1206 N N . ILE A 1 165 ? -8.507 5.239 10.850 1.00 95.44 165 ILE A N 1
ATOM 1207 C CA . ILE A 1 165 ? -8.312 6.035 9.639 1.00 95.44 165 ILE A CA 1
ATOM 1208 C C . ILE A 1 165 ? -6.886 5.788 9.163 1.00 95.44 165 ILE A C 1
ATOM 1210 O O . ILE A 1 165 ? -5.945 5.995 9.927 1.00 95.44 165 ILE A O 1
ATOM 1214 N N . ALA A 1 166 ? -6.711 5.377 7.912 1.00 90.94 166 ALA A N 1
ATOM 1215 C CA . ALA A 1 166 ? -5.406 5.073 7.338 1.00 90.94 166 ALA A CA 1
ATOM 1216 C C . ALA A 1 166 ? -5.204 5.772 5.997 1.00 90.94 166 ALA A C 1
ATOM 1218 O O . ALA A 1 166 ? -6.151 6.062 5.264 1.00 90.94 166 ALA A O 1
ATOM 1219 N N . THR A 1 167 ? -3.955 6.073 5.662 1.00 93.75 167 THR A N 1
ATOM 1220 C CA . THR A 1 167 ? -3.588 6.583 4.340 1.00 93.75 167 THR A CA 1
ATOM 1221 C C . THR A 1 167 ? -2.263 5.977 3.920 1.00 93.75 167 THR A C 1
ATOM 1223 O O . THR A 1 167 ? -1.302 6.043 4.676 1.00 93.75 167 THR A O 1
ATOM 1226 N N . ASP A 1 168 ? -2.195 5.444 2.705 1.00 90.06 168 ASP A N 1
ATOM 1227 C CA . ASP A 1 168 ? -0.988 4.844 2.143 1.00 90.06 168 ASP A CA 1
ATOM 1228 C C . ASP A 1 168 ? -0.571 5.612 0.888 1.00 90.06 168 ASP A C 1
ATOM 1230 O O . ASP A 1 168 ? -1.353 5.805 -0.043 1.00 90.06 168 ASP A O 1
ATOM 1234 N N . PHE A 1 169 ? 0.696 6.006 0.846 1.00 93.00 169 PHE A N 1
ATOM 1235 C CA . PHE A 1 169 ? 1.380 6.527 -0.326 1.00 93.00 169 PHE A CA 1
ATOM 1236 C C . PHE A 1 169 ? 2.228 5.407 -0.914 1.00 93.00 169 PHE A C 1
ATOM 1238 O O . PHE A 1 169 ? 3.124 4.883 -0.252 1.00 93.00 169 PHE A O 1
ATOM 1245 N N . ASN A 1 170 ? 1.965 5.044 -2.163 1.00 90.81 170 ASN A N 1
ATOM 1246 C CA . ASN A 1 170 ? 2.643 3.944 -2.835 1.00 90.81 170 ASN A CA 1
ATOM 1247 C C . ASN A 1 170 ? 3.244 4.398 -4.168 1.00 90.81 170 ASN A C 1
ATOM 1249 O O . ASN A 1 170 ? 2.564 5.033 -4.974 1.00 90.81 170 ASN A O 1
ATOM 1253 N N . LYS A 1 171 ? 4.503 4.039 -4.421 1.00 91.62 171 LYS A N 1
ATOM 1254 C CA . LYS A 1 171 ? 5.250 4.360 -5.638 1.00 91.62 171 LYS A CA 1
ATOM 1255 C C . LYS A 1 171 ? 5.880 3.100 -6.224 1.00 91.62 171 LYS A C 1
ATOM 1257 O O . LYS A 1 171 ? 6.550 2.339 -5.530 1.00 91.62 171 LYS A O 1
ATOM 1262 N N . SER A 1 172 ? 5.707 2.927 -7.532 1.00 90.38 172 SER A N 1
ATOM 1263 C CA . SER A 1 172 ? 6.475 1.955 -8.309 1.00 90.38 172 SER A CA 1
ATOM 1264 C C . SER A 1 172 ? 7.939 2.396 -8.377 1.00 90.38 172 SER A C 1
ATOM 1266 O O . SER A 1 172 ? 8.226 3.539 -8.752 1.00 90.38 172 SER A O 1
ATOM 1268 N N . LEU A 1 173 ? 8.848 1.494 -8.014 1.00 90.25 173 LEU A N 1
ATOM 1269 C CA . LEU A 1 173 ? 10.294 1.691 -8.114 1.00 90.25 173 LEU A CA 1
ATOM 1270 C C . LEU A 1 173 ? 10.863 1.110 -9.410 1.00 90.25 173 LEU A C 1
ATOM 1272 O O . LEU A 1 173 ? 12.061 1.192 -9.623 1.00 90.25 173 LEU A O 1
ATOM 1276 N N . VAL A 1 174 ? 10.034 0.514 -10.271 1.00 87.81 174 VAL A N 1
ATOM 1277 C CA . VAL A 1 174 ? 10.488 -0.162 -11.492 1.00 87.81 174 VAL A CA 1
ATOM 1278 C C . VAL A 1 174 ? 11.176 0.831 -12.435 1.00 87.81 174 VAL A C 1
ATOM 1280 O O . VAL A 1 174 ? 10.571 1.817 -12.858 1.00 87.81 174 VAL A O 1
ATOM 1283 N N . SER A 1 175 ? 12.429 0.535 -12.780 1.00 85.06 175 SER A N 1
ATOM 1284 C CA . SER A 1 175 ? 13.270 1.324 -13.683 1.00 85.06 175 SER A CA 1
ATOM 1285 C C . SER A 1 175 ? 13.920 0.419 -14.728 1.00 85.06 175 SER A C 1
ATOM 1287 O O . SER A 1 175 ? 14.051 -0.789 -14.527 1.00 85.06 175 SER A O 1
ATOM 1289 N N . SER A 1 176 ? 14.310 1.005 -15.852 1.00 82.56 176 SER A N 1
ATOM 1290 C CA . SER A 1 176 ? 15.000 0.320 -16.942 1.00 82.56 176 SER A CA 1
ATOM 1291 C C . SER A 1 176 ? 15.843 1.311 -17.723 1.00 82.56 176 SER A C 1
ATOM 1293 O O . SER A 1 176 ? 15.358 2.414 -18.002 1.00 82.56 176 SER A O 1
ATOM 1295 N N . ASP A 1 177 ? 16.987 0.857 -18.196 1.00 80.88 177 ASP A N 1
ATOM 1296 C CA . ASP A 1 177 ? 17.849 1.603 -19.093 1.00 80.88 177 ASP A CA 1
ATOM 1297 C C . ASP A 1 177 ? 17.759 1.064 -20.526 1.00 80.88 177 ASP A C 1
ATOM 1299 O O . ASP A 1 177 ? 17.226 -0.018 -20.794 1.00 80.88 177 ASP A O 1
ATOM 1303 N N . VAL A 1 178 ? 18.222 1.874 -21.476 1.00 79.19 178 VAL A N 1
ATOM 1304 C CA . VAL A 1 178 ? 18.366 1.470 -22.876 1.00 79.19 178 VAL A CA 1
ATOM 1305 C C . VAL A 1 178 ? 19.842 1.218 -23.122 1.00 79.19 178 VAL A C 1
ATOM 1307 O O . VAL A 1 178 ? 20.649 2.142 -23.018 1.00 79.19 178 VAL A O 1
ATOM 1310 N N . GLU A 1 179 ? 20.184 -0.019 -23.458 1.00 77.38 179 GLU A N 1
ATOM 1311 C CA . GLU A 1 179 ? 21.548 -0.431 -23.758 1.00 77.38 179 GLU A CA 1
ATOM 1312 C C . GLU A 1 179 ? 21.681 -0.740 -25.251 1.00 77.38 179 GLU A C 1
ATOM 1314 O O . GLU A 1 179 ? 20.780 -1.308 -25.871 1.00 77.38 179 GLU A O 1
ATOM 1319 N N . VAL A 1 180 ? 22.798 -0.316 -25.844 1.00 78.69 180 VAL A N 1
ATOM 1320 C CA . VAL A 1 180 ? 23.126 -0.597 -27.245 1.00 78.69 180 VAL A CA 1
ATOM 1321 C C . VAL A 1 180 ? 24.393 -1.435 -27.274 1.00 78.69 180 VAL A C 1
ATOM 1323 O O . VAL A 1 180 ? 25.452 -0.961 -26.860 1.00 78.69 180 VAL A O 1
ATOM 1326 N N . GLN A 1 181 ? 24.300 -2.655 -27.792 1.00 68.56 181 GLN A N 1
ATOM 1327 C CA . GLN A 1 181 ? 25.436 -3.561 -27.941 1.00 68.56 181 GLN A CA 1
ATOM 1328 C C . GLN A 1 181 ? 25.367 -4.219 -29.324 1.00 68.56 181 GLN A C 1
ATOM 1330 O O . GLN A 1 181 ? 24.311 -4.668 -29.752 1.00 68.56 181 GLN A O 1
ATOM 1335 N N . ASP A 1 182 ? 26.482 -4.189 -30.060 1.00 69.19 182 ASP A N 1
ATOM 1336 C CA . ASP A 1 182 ? 26.602 -4.700 -31.439 1.00 69.19 182 ASP A CA 1
ATOM 1337 C C . ASP A 1 182 ? 25.533 -4.206 -32.441 1.00 69.19 182 ASP A C 1
ATOM 1339 O O . ASP A 1 182 ? 25.235 -4.847 -33.444 1.00 69.19 182 ASP A O 1
ATOM 1343 N N . GLY A 1 183 ? 25.006 -2.997 -32.222 1.00 72.06 183 GLY A N 1
ATOM 1344 C CA . GLY A 1 183 ? 24.009 -2.372 -33.099 1.00 72.06 183 GLY A CA 1
ATOM 1345 C C . GLY A 1 183 ? 22.560 -2.722 -32.755 1.00 72.06 183 GLY A C 1
ATOM 1346 O O . GLY A 1 183 ? 21.658 -2.061 -33.270 1.00 72.06 183 GLY A O 1
ATOM 1347 N N . ASP A 1 184 ? 22.342 -3.659 -31.831 1.00 69.88 184 ASP A N 1
ATOM 1348 C CA . ASP A 1 184 ? 21.031 -3.940 -31.260 1.00 69.88 184 ASP A CA 1
ATOM 1349 C C . ASP A 1 184 ? 20.766 -3.031 -30.060 1.00 69.88 184 ASP A C 1
ATOM 1351 O O . ASP A 1 184 ? 21.617 -2.814 -29.196 1.00 69.88 184 ASP A O 1
ATOM 1355 N N . THR A 1 185 ? 19.566 -2.451 -30.036 1.00 73.69 185 THR A N 1
ATOM 1356 C CA . THR A 1 185 ? 19.079 -1.617 -28.934 1.00 73.69 185 THR A CA 1
ATOM 1357 C C . THR A 1 185 ? 18.131 -2.452 -28.088 1.00 73.69 185 THR A C 1
ATOM 1359 O O . THR A 1 185 ? 17.041 -2.795 -28.547 1.00 73.69 185 THR A O 1
ATOM 1362 N N . ALA A 1 186 ? 18.527 -2.757 -26.856 1.00 75.06 186 ALA A N 1
ATOM 1363 C CA . ALA A 1 186 ? 17.731 -3.526 -25.911 1.00 75.06 186 ALA A CA 1
ATOM 1364 C C . ALA A 1 186 ? 17.345 -2.673 -24.701 1.00 75.06 186 ALA A C 1
ATOM 1366 O O . ALA A 1 186 ? 18.053 -1.752 -24.291 1.00 75.06 186 ALA A O 1
ATOM 1367 N N . ARG A 1 187 ? 16.186 -2.982 -24.122 1.00 78.25 187 ARG A N 1
ATOM 1368 C CA . ARG A 1 187 ? 15.764 -2.416 -22.843 1.00 78.25 187 ARG A CA 1
ATOM 1369 C C . ARG A 1 187 ? 16.193 -3.373 -21.740 1.00 78.25 187 ARG A C 1
ATOM 1371 O O . ARG A 1 187 ? 15.795 -4.534 -21.759 1.00 78.25 187 ARG A O 1
ATOM 1378 N N . VAL A 1 188 ? 16.966 -2.875 -20.786 1.00 82.88 188 VAL A N 1
ATOM 1379 C CA . VAL A 1 188 ? 17.492 -3.666 -19.674 1.00 82.88 188 VAL A CA 1
ATOM 1380 C C . VAL A 1 188 ? 16.852 -3.160 -18.392 1.00 82.88 188 VAL A C 1
ATOM 1382 O O . VAL A 1 188 ? 16.950 -1.983 -18.051 1.00 82.88 188 VAL A O 1
ATOM 1385 N N . GLY A 1 189 ? 16.117 -4.027 -17.704 1.00 82.38 189 GLY A N 1
ATOM 1386 C CA . GLY A 1 189 ? 15.537 -3.724 -16.407 1.00 82.38 189 GLY A CA 1
ATOM 1387 C C . GLY A 1 189 ? 16.619 -3.510 -15.358 1.00 82.38 189 GLY A C 1
ATOM 1388 O O . GLY A 1 189 ? 17.574 -4.279 -15.271 1.00 82.38 189 GLY A O 1
ATOM 1389 N N . ASN A 1 190 ? 16.436 -2.507 -14.506 1.00 86.81 190 ASN A N 1
ATOM 1390 C CA . ASN A 1 190 ? 17.323 -2.321 -13.365 1.00 86.81 190 ASN A CA 1
ATOM 1391 C C . ASN A 1 190 ? 16.890 -3.288 -12.261 1.00 86.81 190 ASN A C 1
ATOM 1393 O O . ASN A 1 190 ? 15.697 -3.523 -12.041 1.00 86.81 190 ASN A O 1
ATOM 1397 N N . THR A 1 191 ? 17.860 -3.847 -11.540 1.00 88.75 191 THR A N 1
ATOM 1398 C CA . THR A 1 191 ? 17.563 -4.662 -10.353 1.00 88.75 191 THR A CA 1
ATOM 1399 C C . THR A 1 191 ? 16.812 -3.826 -9.318 1.00 88.75 191 THR A C 1
ATOM 1401 O O . THR A 1 191 ? 16.981 -2.610 -9.253 1.00 88.75 191 THR A O 1
ATOM 1404 N N . GLY A 1 192 ? 16.019 -4.454 -8.449 1.00 84.81 192 GLY A N 1
ATOM 1405 C CA . GLY A 1 192 ? 15.239 -3.752 -7.428 1.00 84.81 192 GLY A CA 1
ATOM 1406 C C . GLY A 1 192 ? 16.090 -2.851 -6.523 1.00 84.81 192 GLY A C 1
ATOM 1407 O O . GLY A 1 192 ? 15.635 -1.778 -6.139 1.00 84.81 192 GLY A O 1
ATOM 1408 N N . PHE A 1 193 ? 17.345 -3.225 -6.242 1.00 87.19 193 PHE A N 1
ATOM 1409 C CA . PHE A 1 193 ? 18.275 -2.394 -5.469 1.00 87.19 193 PHE A CA 1
ATOM 1410 C C . PHE A 1 193 ? 18.767 -1.159 -6.230 1.00 87.19 193 PHE A C 1
ATOM 1412 O O . PHE A 1 193 ? 18.867 -0.095 -5.630 1.00 87.19 193 PHE A O 1
ATOM 1419 N N . GLN A 1 194 ? 19.059 -1.270 -7.527 1.00 87.50 194 GLN A N 1
ATOM 1420 C CA . GLN A 1 194 ? 19.399 -0.107 -8.362 1.00 87.50 194 GLN A CA 1
ATOM 1421 C C . GLN A 1 194 ? 18.176 0.799 -8.527 1.00 87.50 194 GLN A C 1
ATOM 1423 O O . GLN A 1 194 ? 18.218 1.997 -8.258 1.00 87.50 194 GLN A O 1
ATOM 1428 N N . ALA A 1 195 ? 17.036 0.191 -8.850 1.00 86.94 195 ALA A N 1
ATOM 1429 C CA . ALA A 1 195 ? 15.779 0.882 -9.069 1.00 86.94 195 ALA A CA 1
ATOM 1430 C C . ALA A 1 195 ? 15.288 1.622 -7.803 1.00 86.94 195 ALA A C 1
ATOM 1432 O O . ALA A 1 195 ? 14.675 2.687 -7.901 1.00 86.94 195 ALA A O 1
ATOM 1433 N N . LEU A 1 196 ? 15.637 1.130 -6.606 1.00 88.31 196 LEU A N 1
ATOM 1434 C CA . LEU A 1 196 ? 15.411 1.827 -5.338 1.00 88.31 196 LEU A CA 1
ATOM 1435 C C . LEU A 1 196 ? 16.112 3.189 -5.258 1.00 88.31 196 LEU A C 1
ATOM 1437 O O . LEU A 1 196 ? 15.615 4.044 -4.539 1.00 88.31 196 LEU A O 1
ATOM 1441 N N . PHE A 1 197 ? 17.223 3.424 -5.955 1.00 88.31 197 PHE A N 1
ATOM 1442 C CA . PHE A 1 197 ? 17.914 4.721 -5.951 1.00 88.31 197 PHE A CA 1
ATOM 1443 C C . PHE A 1 197 ? 17.674 5.527 -7.232 1.00 88.31 197 PHE A C 1
ATOM 1445 O O . PHE A 1 197 ? 17.617 6.754 -7.171 1.00 88.31 197 PHE A O 1
ATOM 1452 N N . ASP A 1 198 ? 17.441 4.862 -8.362 1.00 86.75 198 ASP A N 1
ATOM 1453 C CA . ASP A 1 198 ? 17.310 5.533 -9.661 1.00 86.75 198 ASP A CA 1
ATOM 1454 C C . ASP A 1 198 ? 15.886 6.047 -9.940 1.00 86.75 198 ASP A C 1
ATOM 1456 O O . ASP A 1 198 ? 15.687 7.011 -10.680 1.00 86.75 198 ASP A O 1
ATOM 1460 N N . SER A 1 199 ? 14.862 5.446 -9.324 1.00 85.62 199 SER A N 1
ATOM 1461 C CA . SER A 1 199 ? 13.454 5.707 -9.671 1.00 85.62 199 SER A CA 1
ATOM 1462 C C . SER A 1 199 ? 12.856 7.004 -9.104 1.00 85.62 199 SER A C 1
ATOM 1464 O O . SER A 1 199 ? 11.655 7.237 -9.257 1.00 85.62 199 SER A O 1
ATOM 1466 N N . TRP A 1 200 ? 13.643 7.868 -8.457 1.00 87.19 200 TRP A N 1
ATOM 1467 C CA . TRP A 1 200 ? 13.154 9.103 -7.815 1.00 87.19 200 TRP A CA 1
ATOM 1468 C C . TRP A 1 200 ? 13.146 10.339 -8.731 1.00 87.19 200 TRP A C 1
ATOM 1470 O O . TRP A 1 200 ? 12.730 11.418 -8.304 1.00 87.19 200 TRP A O 1
ATOM 1480 N N . GLY A 1 201 ? 13.587 10.196 -9.985 1.00 84.69 201 GLY A N 1
ATOM 1481 C CA . GLY A 1 201 ? 13.519 11.241 -11.010 1.00 84.69 201 GLY A CA 1
ATOM 1482 C C . GLY A 1 201 ? 12.122 11.438 -11.613 1.00 84.69 201 GLY A C 1
ATOM 1483 O O . GLY A 1 201 ? 11.147 10.793 -11.226 1.00 84.69 201 GLY A O 1
ATOM 1484 N N . SER A 1 202 ? 12.007 12.343 -12.589 1.00 81.25 202 SER A N 1
ATOM 1485 C CA . SER A 1 202 ? 10.792 12.456 -13.408 1.00 81.25 202 SER A CA 1
ATOM 1486 C C . SER A 1 202 ? 10.608 11.209 -14.268 1.00 81.25 202 SER A C 1
ATOM 1488 O O . SER A 1 202 ? 11.577 10.721 -14.849 1.00 81.25 202 SER A O 1
ATOM 1490 N N . ALA A 1 203 ? 9.369 10.747 -14.402 1.00 82.06 203 ALA A N 1
ATOM 1491 C CA . ALA A 1 203 ? 9.042 9.557 -15.176 1.00 82.06 203 ALA A CA 1
ATOM 1492 C C . ALA A 1 203 ? 8.206 9.909 -16.409 1.00 82.06 203 ALA A C 1
ATOM 1494 O O . ALA A 1 203 ? 7.526 10.935 -16.455 1.00 82.06 203 ALA A O 1
ATOM 1495 N N . ARG A 1 204 ? 8.233 9.045 -17.422 1.00 80.06 204 ARG A N 1
ATOM 1496 C CA . ARG A 1 204 ? 7.366 9.181 -18.601 1.00 80.06 204 ARG A CA 1
ATOM 1497 C C . ARG A 1 204 ? 5.916 8.819 -18.246 1.00 80.06 204 ARG A C 1
ATOM 1499 O O . ARG A 1 204 ? 5.661 7.688 -17.855 1.00 80.06 204 ARG A O 1
ATOM 1506 N N . GLY A 1 205 ? 4.988 9.756 -18.406 1.00 81.81 205 GLY A N 1
ATOM 1507 C CA . GLY A 1 205 ? 3.550 9.555 -18.220 1.00 81.81 205 GLY A CA 1
ATOM 1508 C C . GLY A 1 205 ? 2.819 9.082 -19.477 1.00 81.81 205 GLY A C 1
ATOM 1509 O O . GLY A 1 205 ? 3.432 8.612 -20.444 1.00 81.81 205 GLY A O 1
ATOM 1510 N N . GLN A 1 206 ? 1.491 9.200 -19.456 1.00 78.62 206 GLN A N 1
ATOM 1511 C CA . GLN A 1 206 ? 0.614 8.809 -20.558 1.00 78.62 206 GLN A CA 1
ATOM 1512 C C . GLN A 1 206 ? 0.948 9.529 -21.875 1.00 78.62 206 GLN A C 1
ATOM 1514 O O . GLN A 1 206 ? 1.360 10.690 -21.915 1.00 78.62 206 GLN A O 1
ATOM 1519 N N . VAL A 1 207 ? 0.746 8.817 -22.985 1.00 83.06 207 VAL A N 1
ATOM 1520 C CA . VAL A 1 207 ? 0.878 9.381 -24.330 1.00 83.06 207 VAL A CA 1
ATOM 1521 C C . VAL A 1 207 ? -0.443 10.033 -24.713 1.00 83.06 207 VAL A C 1
ATOM 1523 O O . VAL A 1 207 ? -1.483 9.377 -24.760 1.00 83.06 207 VAL A O 1
ATOM 1526 N N . ARG A 1 208 ? -0.404 11.335 -24.983 1.00 79.06 208 ARG A N 1
ATOM 1527 C CA . ARG A 1 208 ? -1.563 12.109 -25.428 1.00 79.06 208 ARG A CA 1
ATOM 1528 C C . ARG A 1 208 ? -1.986 11.692 -26.844 1.00 79.06 208 ARG A C 1
ATOM 1530 O O . ARG A 1 208 ? -1.171 11.161 -27.598 1.00 79.06 208 ARG A O 1
ATOM 1537 N N . PRO A 1 209 ? -3.222 12.009 -27.276 1.00 81.94 209 PRO A N 1
ATOM 1538 C CA . PRO A 1 209 ? -3.686 11.721 -28.639 1.00 81.94 209 PRO A CA 1
ATOM 1539 C C . PRO A 1 209 ? -2.822 12.327 -29.759 1.00 81.94 209 PRO A C 1
ATOM 1541 O O . PRO A 1 209 ? -2.879 11.863 -30.892 1.00 81.94 209 PRO A O 1
ATOM 1544 N N . ASN A 1 210 ? -2.019 13.353 -29.455 1.00 82.31 210 ASN A N 1
ATOM 1545 C CA . ASN A 1 210 ? -1.059 13.962 -30.381 1.00 82.31 210 ASN A CA 1
ATOM 1546 C C . ASN A 1 210 ? 0.276 13.189 -30.493 1.00 82.31 210 ASN A C 1
ATOM 1548 O O . ASN A 1 210 ? 1.158 13.622 -31.228 1.00 82.31 210 ASN A O 1
ATOM 1552 N N . GLY A 1 211 ? 0.440 12.074 -29.772 1.00 77.62 211 GLY A N 1
ATOM 1553 C CA . GLY A 1 211 ? 1.647 11.243 -29.772 1.00 77.62 211 GLY A CA 1
ATOM 1554 C C . GLY A 1 211 ? 2.738 11.685 -28.789 1.00 77.62 211 GLY A C 1
ATOM 1555 O O . GLY A 1 211 ? 3.740 10.985 -28.644 1.00 77.62 211 GLY A O 1
ATOM 1556 N N . GLU A 1 212 ? 2.560 12.801 -28.078 1.00 82.38 212 GLU A N 1
ATOM 1557 C CA . GLU A 1 212 ? 3.524 13.275 -27.083 1.00 82.38 212 GLU A CA 1
ATOM 1558 C C . GLU A 1 212 ? 3.306 12.583 -25.736 1.00 82.38 212 GLU A C 1
ATOM 1560 O O . GLU A 1 212 ? 2.185 12.507 -25.229 1.00 82.38 212 GLU A O 1
ATOM 1565 N N . ALA A 1 213 ? 4.387 12.098 -25.127 1.00 78.06 213 ALA A N 1
ATOM 1566 C CA . ALA A 1 213 ? 4.336 11.578 -23.768 1.00 78.06 213 ALA A CA 1
ATOM 1567 C C . ALA A 1 213 ? 4.374 12.722 -22.754 1.00 78.06 213 ALA A C 1
ATOM 1569 O O . ALA A 1 213 ? 5.194 13.635 -22.871 1.00 78.06 213 ALA A O 1
ATOM 1570 N N . THR A 1 214 ? 3.515 12.661 -21.742 1.00 82.50 214 THR A N 1
ATOM 1571 C CA . THR A 1 214 ? 3.594 13.585 -20.612 1.00 82.50 214 THR A CA 1
ATOM 1572 C C . THR A 1 214 ? 4.789 13.247 -19.724 1.00 82.50 214 THR A C 1
ATOM 1574 O O . THR A 1 214 ? 5.330 12.141 -19.762 1.00 82.50 214 THR A O 1
ATOM 1577 N N . SER A 1 215 ? 5.251 14.226 -18.949 1.00 85.12 215 SER A N 1
ATOM 1578 C CA . SER A 1 215 ? 6.269 14.014 -17.920 1.00 85.12 215 SER A CA 1
ATOM 1579 C C . SER A 1 215 ? 5.597 14.072 -16.557 1.00 85.12 215 SER A C 1
ATOM 1581 O O . SER A 1 215 ? 4.853 15.009 -16.268 1.00 85.12 215 SER A O 1
ATOM 1583 N N . LEU A 1 216 ? 5.849 13.058 -15.740 1.00 85.94 216 LEU A N 1
ATOM 1584 C CA . LEU A 1 216 ? 5.346 12.935 -14.383 1.00 85.94 216 LEU A CA 1
ATOM 1585 C C . LEU A 1 216 ? 6.382 13.476 -13.407 1.00 85.94 216 LEU A C 1
ATOM 1587 O O . LEU A 1 216 ? 7.480 12.925 -13.266 1.00 85.94 216 LEU A O 1
ATOM 1591 N N . SER A 1 217 ? 6.001 14.512 -12.664 1.00 89.06 217 SER A N 1
ATOM 1592 C CA . SER A 1 217 ? 6.739 14.910 -11.465 1.00 89.06 217 SER A CA 1
ATOM 1593 C C . SER A 1 217 ? 6.716 13.790 -10.422 1.00 89.06 217 SER A C 1
ATOM 1595 O O . SER A 1 217 ? 5.832 12.933 -10.436 1.00 89.06 217 SER A O 1
ATOM 1597 N N . LEU A 1 218 ? 7.664 13.808 -9.482 1.00 87.31 218 LEU A N 1
ATOM 1598 C CA . LEU A 1 218 ? 7.766 12.769 -8.455 1.00 87.31 218 LEU A CA 1
ATOM 1599 C C . LEU A 1 218 ? 6.459 12.585 -7.664 1.00 87.31 218 LEU A C 1
ATOM 1601 O O . LEU A 1 218 ? 6.055 11.456 -7.414 1.00 87.31 218 LEU A O 1
ATOM 1605 N N . LEU A 1 219 ? 5.763 13.675 -7.325 1.00 88.69 219 LEU A N 1
ATOM 1606 C CA . LEU A 1 219 ? 4.488 13.609 -6.600 1.00 88.69 219 LEU A CA 1
ATOM 1607 C C . LEU A 1 219 ? 3.380 12.931 -7.414 1.00 88.69 219 LEU A C 1
ATOM 1609 O O . LEU A 1 219 ? 2.577 12.196 -6.853 1.00 88.69 219 LEU A O 1
ATOM 1613 N N . GLN A 1 220 ? 3.351 13.133 -8.733 1.00 90.00 220 GLN A N 1
ATOM 1614 C CA . GLN A 1 220 ? 2.344 12.522 -9.608 1.00 90.00 220 GLN A CA 1
ATOM 1615 C C . GLN A 1 220 ? 2.576 11.021 -9.815 1.00 90.00 220 GLN A C 1
ATOM 1617 O O . GLN A 1 220 ? 1.660 10.318 -10.230 1.00 90.00 220 GLN A O 1
ATOM 1622 N N . GLN A 1 221 ? 3.783 10.530 -9.520 1.00 90.25 221 GLN A N 1
ATOM 1623 C CA . GLN A 1 221 ? 4.113 9.105 -9.583 1.00 90.25 221 GLN A CA 1
ATOM 1624 C C . GLN A 1 221 ? 3.604 8.322 -8.365 1.00 90.25 221 GLN A C 1
ATOM 1626 O O . GLN A 1 221 ? 3.550 7.091 -8.414 1.00 90.25 221 GLN A O 1
ATOM 1631 N N . PHE A 1 222 ? 3.238 9.007 -7.275 1.00 92.69 222 PHE A N 1
ATOM 1632 C CA . PHE A 1 222 ? 2.626 8.364 -6.119 1.00 92.69 222 PHE A CA 1
ATOM 1633 C C . PHE A 1 222 ? 1.147 8.074 -6.371 1.00 92.69 222 PHE A C 1
ATOM 1635 O O . PHE A 1 222 ? 0.397 8.874 -6.928 1.00 92.69 222 PHE A O 1
ATOM 1642 N N . THR A 1 223 ? 0.741 6.910 -5.895 1.00 91.88 223 THR A N 1
ATOM 1643 C CA . THR A 1 223 ? -0.648 6.498 -5.729 1.00 91.88 223 THR A CA 1
ATOM 1644 C C . THR A 1 223 ? -1.027 6.686 -4.270 1.00 91.88 223 THR A C 1
ATOM 1646 O O . THR A 1 223 ? -0.184 6.492 -3.389 1.00 91.88 223 THR A O 1
ATOM 1649 N N . VAL A 1 224 ? -2.263 7.100 -4.016 1.00 93.69 224 VAL A N 1
ATOM 1650 C CA . VAL A 1 224 ? -2.756 7.411 -2.674 1.00 93.69 224 VAL A CA 1
ATOM 1651 C C . VAL A 1 224 ? -3.986 6.566 -2.400 1.00 93.69 224 VAL A C 1
ATOM 1653 O O . VAL A 1 224 ? -4.970 6.644 -3.131 1.00 93.69 224 VAL A O 1
ATOM 1656 N N . GLY A 1 225 ? -3.923 5.759 -1.349 1.00 90.94 225 GLY A N 1
ATOM 1657 C CA . GLY A 1 225 ? -5.079 5.094 -0.766 1.00 90.94 225 GLY A CA 1
ATOM 1658 C C . GLY A 1 225 ? -5.466 5.792 0.528 1.00 90.94 225 GLY A C 1
ATOM 1659 O O . GLY A 1 225 ? -4.591 6.105 1.331 1.00 90.94 225 GLY A O 1
ATOM 1660 N N . THR A 1 226 ? -6.753 6.005 0.766 1.00 94.62 226 THR A N 1
ATOM 1661 C CA . THR A 1 226 ? -7.279 6.440 2.066 1.00 94.62 226 THR A CA 1
ATOM 1662 C C . THR A 1 226 ? -8.384 5.490 2.490 1.00 94.62 226 THR A C 1
ATOM 1664 O O . THR A 1 226 ? -9.296 5.218 1.712 1.00 94.62 226 THR A O 1
ATOM 1667 N N . GLY A 1 227 ? -8.303 4.994 3.720 1.00 92.44 227 GLY A N 1
ATOM 1668 C CA . GLY A 1 227 ? -9.166 3.951 4.248 1.00 92.44 227 GLY A CA 1
ATOM 1669 C C . GLY A 1 227 ? -9.762 4.303 5.603 1.00 92.44 227 GLY A C 1
ATOM 1670 O O . GLY A 1 227 ? -9.145 5.001 6.408 1.00 92.44 227 GLY A O 1
ATOM 1671 N N . LEU A 1 228 ? -10.962 3.787 5.843 1.00 95.56 228 LEU A N 1
ATOM 1672 C CA . LEU A 1 228 ? -11.656 3.782 7.122 1.00 95.56 228 LEU A CA 1
ATOM 1673 C C . LEU A 1 228 ? -11.999 2.336 7.477 1.00 95.56 228 LEU A C 1
ATOM 1675 O O . LEU A 1 228 ? -12.545 1.608 6.645 1.00 95.56 228 LEU A O 1
ATOM 1679 N N . GLU A 1 229 ? -11.739 1.947 8.716 1.00 94.88 229 GLU A N 1
ATOM 1680 C CA . GLU A 1 229 ? -12.139 0.663 9.285 1.00 94.88 229 GLU A CA 1
ATOM 1681 C C . GLU A 1 229 ? -12.825 0.901 10.618 1.00 94.88 229 GLU A C 1
ATOM 1683 O O . GLU A 1 229 ? -12.258 1.525 11.501 1.00 94.88 229 GLU A O 1
ATOM 1688 N N . TYR A 1 230 ? -14.044 0.406 10.760 1.00 95.75 230 TYR A N 1
ATOM 1689 C CA . TYR A 1 230 ? -14.803 0.449 11.997 1.00 95.75 230 TYR A CA 1
ATOM 1690 C C . TYR A 1 230 ? -15.023 -0.974 12.490 1.00 95.75 230 TYR A C 1
ATOM 1692 O O . TYR A 1 230 ? -15.488 -1.813 11.717 1.00 95.75 230 TYR A O 1
ATOM 1700 N N . TRP A 1 231 ? -14.718 -1.224 13.757 1.00 95.69 231 TRP A N 1
ATOM 1701 C CA . TRP A 1 231 ? -14.992 -2.485 14.432 1.00 95.69 231 TRP A CA 1
ATOM 1702 C C . TRP A 1 231 ? -16.073 -2.312 15.491 1.00 95.69 231 TRP A C 1
ATOM 1704 O O . TRP A 1 231 ? -16.118 -1.306 16.200 1.00 95.69 231 TRP A O 1
ATOM 1714 N N . TYR A 1 232 ? -16.917 -3.336 15.591 1.00 96.12 232 TYR A N 1
ATOM 1715 C CA . TYR A 1 232 ? -17.896 -3.518 16.648 1.00 96.12 232 TYR A CA 1
ATOM 1716 C C . TYR A 1 232 ? -17.658 -4.861 17.351 1.00 96.12 232 TYR A C 1
ATOM 1718 O O . TYR A 1 232 ? -17.745 -5.916 16.712 1.00 96.12 232 TYR A O 1
ATOM 1726 N N . ASP A 1 233 ? -17.377 -4.795 18.652 1.00 93.69 233 ASP A N 1
ATOM 1727 C CA . ASP A 1 233 ? -17.152 -5.912 19.581 1.00 93.69 233 ASP A CA 1
ATOM 1728 C C . ASP A 1 233 ? -16.054 -6.884 19.112 1.00 93.69 233 ASP A C 1
ATOM 1730 O O . ASP A 1 233 ? -16.164 -8.093 19.289 1.00 93.69 233 ASP A O 1
ATOM 1734 N N . ASP A 1 234 ? -15.058 -6.372 18.371 1.00 89.75 234 ASP A N 1
ATOM 1735 C CA . ASP A 1 234 ? -14.033 -7.152 17.648 1.00 89.75 234 ASP A CA 1
ATOM 1736 C C . ASP A 1 234 ? -14.590 -8.283 16.747 1.00 89.75 234 ASP A C 1
ATOM 1738 O O . ASP A 1 234 ? -13.856 -9.117 16.210 1.00 89.75 234 ASP A O 1
ATOM 1742 N N . LEU A 1 235 ? -15.906 -8.289 16.531 1.00 91.50 235 LEU A N 1
ATOM 1743 C CA . LEU A 1 235 ? -16.663 -9.328 15.853 1.00 91.50 235 LEU A CA 1
ATOM 1744 C C . LEU A 1 235 ? -16.968 -8.895 14.427 1.00 91.50 235 LEU A C 1
ATOM 1746 O O . LEU A 1 235 ? -16.783 -9.659 13.483 1.00 91.50 235 LEU A O 1
ATOM 1750 N N . PHE A 1 236 ? -17.455 -7.669 14.260 1.00 94.88 236 PHE A N 1
ATOM 1751 C CA . PHE A 1 236 ? -17.915 -7.157 12.980 1.00 94.88 236 PHE A CA 1
ATOM 1752 C C . PHE A 1 236 ? -17.089 -5.955 12.551 1.00 94.88 236 PHE A C 1
ATOM 1754 O O . PHE A 1 236 ? -16.940 -5.000 13.306 1.00 94.88 236 PHE A O 1
ATOM 1761 N N . ALA A 1 237 ? -16.595 -5.988 11.317 1.00 94.44 237 ALA A N 1
ATOM 1762 C CA . ALA A 1 237 ? -15.867 -4.883 10.717 1.00 94.44 237 ALA A CA 1
ATOM 1763 C C . ALA A 1 237 ? -16.627 -4.312 9.526 1.00 94.44 237 ALA A C 1
ATOM 1765 O O . ALA A 1 237 ? -17.071 -5.055 8.650 1.00 94.44 237 ALA A O 1
ATOM 1766 N N . LEU A 1 238 ? -16.681 -2.989 9.436 1.00 96.25 238 LEU A N 1
ATOM 1767 C CA . LEU A 1 238 ? -17.058 -2.264 8.229 1.00 96.25 238 LEU A CA 1
ATOM 1768 C C . LEU A 1 238 ? -15.872 -1.472 7.718 1.00 96.25 238 LEU A C 1
ATOM 1770 O O . LEU A 1 238 ? -15.151 -0.837 8.482 1.00 96.25 238 LEU A O 1
ATOM 1774 N N . ARG A 1 239 ? -15.679 -1.502 6.404 1.00 93.62 239 ARG A N 1
ATOM 1775 C CA . ARG A 1 239 ? -14.546 -0.868 5.742 1.00 93.62 239 ARG A CA 1
ATOM 1776 C C . ARG A 1 239 ? -15.011 -0.067 4.555 1.00 93.62 239 ARG A C 1
ATOM 1778 O O . ARG A 1 239 ? -15.909 -0.474 3.816 1.00 93.62 239 ARG A O 1
ATOM 1785 N N . SER A 1 240 ? -14.363 1.065 4.365 1.00 94.31 240 SER A N 1
ATOM 1786 C CA . SER A 1 240 ? -14.485 1.835 3.142 1.00 94.31 240 SER A CA 1
ATOM 1787 C C . SER A 1 240 ? -13.144 2.444 2.793 1.00 94.31 240 SER A C 1
ATOM 1789 O O . SER A 1 240 ? -12.318 2.697 3.667 1.00 94.31 240 SER A O 1
ATOM 1791 N N . GLY A 1 241 ? -12.922 2.706 1.518 1.00 91.94 241 GLY A N 1
ATOM 1792 C CA . GLY A 1 241 ? -11.726 3.412 1.109 1.00 91.94 241 GLY A CA 1
ATOM 1793 C C . GLY A 1 241 ? -11.812 3.973 -0.288 1.00 91.94 241 GLY A C 1
ATOM 1794 O O . GLY A 1 241 ? -12.674 3.598 -1.080 1.00 91.94 241 GLY A O 1
ATOM 1795 N N . TYR A 1 242 ? -10.889 4.873 -0.577 1.00 90.62 242 TYR A N 1
ATOM 1796 C CA . TYR A 1 242 ? -10.739 5.537 -1.854 1.00 90.62 242 TYR A CA 1
ATOM 1797 C C . TYR A 1 242 ? -9.299 5.397 -2.326 1.00 90.62 242 TYR A C 1
ATOM 1799 O O . TYR A 1 242 ? -8.366 5.654 -1.568 1.00 90.62 242 TYR A O 1
ATOM 1807 N N . TYR A 1 243 ? -9.133 4.991 -3.578 1.00 89.31 243 TYR A N 1
ATOM 1808 C CA . TYR A 1 243 ? -7.844 4.911 -4.243 1.00 89.31 243 TYR A CA 1
ATOM 1809 C C . TYR A 1 243 ? -7.770 5.963 -5.339 1.00 89.31 243 TYR A C 1
ATOM 1811 O O . TYR A 1 243 ? -8.702 6.106 -6.134 1.00 89.31 243 TYR A O 1
ATOM 1819 N N . TYR A 1 244 ? -6.641 6.657 -5.397 1.00 90.06 244 TYR A N 1
ATOM 1820 C CA . TYR A 1 244 ? -6.355 7.686 -6.378 1.00 90.06 244 TYR A CA 1
ATOM 1821 C C . TYR A 1 244 ? -4.969 7.493 -6.993 1.00 90.06 244 TYR A C 1
ATOM 1823 O O . TYR A 1 244 ? -3.950 7.411 -6.304 1.00 90.06 244 TYR A O 1
ATOM 1831 N N . GLU A 1 245 ? -4.931 7.499 -8.317 1.00 88.75 245 GLU A N 1
ATOM 1832 C CA . GLU A 1 245 ? -3.728 7.583 -9.129 1.00 88.75 245 GLU A CA 1
ATOM 1833 C C . GLU A 1 245 ? -3.882 8.732 -10.121 1.00 88.75 245 GLU A C 1
ATOM 1835 O O . GLU A 1 245 ? -4.940 8.920 -10.720 1.00 88.75 245 GLU A O 1
ATOM 1840 N N . HIS A 1 246 ? -2.814 9.510 -10.292 1.00 88.50 246 HIS A N 1
ATOM 1841 C CA . HIS A 1 246 ? -2.829 10.656 -11.190 1.00 88.50 246 HIS A CA 1
ATOM 1842 C C . HIS A 1 246 ? -3.187 10.231 -12.633 1.00 88.50 246 HIS A C 1
ATOM 1844 O O . HIS A 1 246 ? -2.692 9.193 -13.086 1.00 88.50 246 HIS A O 1
ATOM 1850 N N . PRO A 1 247 ? -3.952 11.039 -13.396 1.00 85.38 247 PRO A N 1
ATOM 1851 C CA . PRO A 1 247 ? -4.353 10.695 -14.761 1.00 85.38 247 PRO A CA 1
ATOM 1852 C C . PRO A 1 247 ? -3.172 10.339 -15.670 1.00 85.38 247 PRO A C 1
ATOM 1854 O O . PRO A 1 247 ? -3.121 9.264 -16.254 1.00 85.38 247 PRO A O 1
ATOM 1857 N N . ASP A 1 248 ? -2.126 11.169 -15.669 1.00 85.44 248 ASP A N 1
ATOM 1858 C CA . ASP A 1 248 ? -0.902 10.896 -16.434 1.00 85.44 248 ASP A CA 1
ATOM 1859 C C . ASP A 1 248 ? -0.090 9.674 -15.938 1.00 85.44 248 ASP A C 1
ATOM 1861 O O . ASP A 1 248 ? 0.834 9.255 -16.631 1.00 85.44 248 ASP A O 1
ATOM 1865 N N . ASN A 1 249 ? -0.393 9.118 -14.756 1.00 83.06 249 ASN A N 1
ATOM 1866 C CA . ASN A 1 249 ? 0.309 7.984 -14.128 1.00 83.06 249 ASN A CA 1
ATOM 1867 C C . ASN A 1 249 ? -0.461 6.653 -14.243 1.00 83.06 249 ASN A C 1
ATOM 1869 O O . ASN A 1 249 ? 0.055 5.609 -13.857 1.00 83.06 249 ASN A O 1
ATOM 1873 N N . GLY A 1 250 ? -1.681 6.669 -14.790 1.00 80.94 250 GLY A N 1
ATOM 1874 C CA . GLY A 1 250 ? -2.504 5.466 -14.961 1.00 80.94 250 GLY A CA 1
ATOM 1875 C C . GLY A 1 250 ? -4.007 5.702 -14.823 1.00 80.94 250 GLY A C 1
ATOM 1876 O O . GLY A 1 250 ? -4.776 4.871 -15.295 1.00 80.94 250 GLY A O 1
ATOM 1877 N N . ASP A 1 251 ? -4.408 6.839 -14.243 1.00 84.56 251 ASP A N 1
ATOM 1878 C CA . ASP A 1 251 ? -5.803 7.286 -14.090 1.00 84.56 251 ASP A CA 1
ATOM 1879 C C . ASP A 1 251 ? -6.731 6.316 -13.341 1.00 84.56 251 ASP A C 1
ATOM 1881 O O . ASP A 1 251 ? -7.940 6.264 -13.561 1.00 84.56 251 ASP A O 1
ATOM 1885 N N . ARG A 1 252 ? -6.181 5.507 -12.431 1.00 83.31 252 ARG A N 1
ATOM 1886 C CA . ARG A 1 252 ? -6.994 4.587 -11.632 1.00 83.31 252 ARG A CA 1
ATOM 1887 C C . ARG A 1 252 ? -7.595 5.308 -10.434 1.00 83.31 252 ARG A C 1
ATOM 1889 O O . ARG A 1 252 ? -6.884 5.710 -9.515 1.00 83.31 252 ARG A O 1
ATOM 1896 N N . GLN A 1 253 ? -8.919 5.409 -10.423 1.00 86.31 253 GLN A N 1
ATOM 1897 C CA . GLN A 1 253 ? -9.679 5.997 -9.323 1.00 86.31 253 GLN A CA 1
ATOM 1898 C C . GLN A 1 253 ? -10.880 5.112 -8.995 1.00 86.31 253 GLN A C 1
ATOM 1900 O O . GLN A 1 253 ? -11.669 4.750 -9.876 1.00 86.31 253 GLN A O 1
ATOM 1905 N N . PHE A 1 254 ? -11.005 4.705 -7.734 1.00 85.25 254 PHE A N 1
ATOM 1906 C CA . PHE A 1 254 ? -12.085 3.814 -7.320 1.00 85.25 254 PHE A CA 1
ATOM 1907 C C . PHE A 1 254 ? -12.387 3.909 -5.827 1.00 85.25 254 PHE A C 1
ATOM 1909 O O . PHE A 1 254 ? -11.526 4.213 -5.002 1.00 85.25 254 PHE A O 1
ATOM 1916 N N . LEU A 1 255 ? -13.641 3.620 -5.496 1.00 89.00 255 LEU A N 1
ATOM 1917 C CA . LEU A 1 255 ? -14.110 3.401 -4.140 1.00 89.00 255 LEU A CA 1
ATOM 1918 C C . LEU A 1 255 ? -14.080 1.910 -3.826 1.00 89.00 255 LEU A C 1
ATOM 1920 O O . LEU A 1 255 ? -14.237 1.047 -4.688 1.00 89.00 255 LEU A O 1
ATOM 1924 N N . THR A 1 256 ? -13.900 1.605 -2.558 1.00 89.06 256 THR A N 1
ATOM 1925 C CA . THR A 1 256 ? -13.878 0.242 -2.047 1.00 89.06 256 THR A CA 1
ATOM 1926 C C . THR A 1 256 ? -14.751 0.176 -0.817 1.00 89.06 256 THR A C 1
ATOM 1928 O O . THR A 1 256 ? -14.820 1.130 -0.041 1.00 89.06 256 THR A O 1
ATOM 1931 N N . PHE A 1 257 ? -15.435 -0.947 -0.668 1.00 91.69 257 PHE A N 1
ATOM 1932 C CA . PHE A 1 257 ? -16.245 -1.254 0.496 1.00 91.69 257 PHE A CA 1
ATOM 1933 C C . PHE A 1 257 ? -15.890 -2.655 0.952 1.00 91.69 257 PHE A C 1
ATOM 1935 O O . PHE A 1 257 ? -15.689 -3.545 0.127 1.00 91.69 257 PHE A O 1
ATOM 1942 N N . GLY A 1 258 ? -15.813 -2.865 2.255 1.00 91.00 258 GLY A N 1
ATOM 1943 C CA . GLY A 1 258 ? -15.547 -4.176 2.814 1.00 91.00 258 GLY A CA 1
ATOM 1944 C C . GLY A 1 258 ? -16.352 -4.428 4.070 1.00 91.00 258 GLY A C 1
ATOM 1945 O O . GLY A 1 258 ? -16.756 -3.504 4.771 1.00 91.00 258 GLY A O 1
ATOM 1946 N N . ALA A 1 259 ? -16.570 -5.702 4.350 1.00 94.00 259 ALA A N 1
ATOM 1947 C CA . ALA A 1 259 ? -17.147 -6.166 5.595 1.00 94.00 259 ALA A CA 1
ATOM 1948 C C . ALA A 1 259 ? -16.335 -7.354 6.104 1.00 94.00 259 ALA A C 1
ATOM 1950 O O . ALA A 1 259 ? -15.846 -8.165 5.314 1.00 94.00 259 ALA A O 1
ATOM 1951 N N . GLY A 1 260 ? -16.183 -7.440 7.417 1.00 92.38 260 GLY A N 1
ATOM 1952 C CA . GLY A 1 260 ? -15.504 -8.534 8.089 1.00 92.38 260 GLY A CA 1
ATOM 1953 C C . GLY A 1 260 ? -16.370 -9.115 9.190 1.00 92.38 260 GLY A C 1
ATOM 1954 O O . GLY A 1 260 ? -17.109 -8.391 9.852 1.00 92.38 260 GLY A O 1
ATOM 1955 N N . LEU A 1 261 ? -16.262 -10.421 9.389 1.00 92.69 261 LEU A N 1
ATOM 1956 C CA . LEU A 1 261 ? -16.796 -11.117 10.549 1.00 92.69 261 LEU A CA 1
ATOM 1957 C C . LEU A 1 261 ? -15.665 -11.926 11.182 1.00 92.69 261 LEU A C 1
ATOM 1959 O O . LEU A 1 261 ? -14.866 -12.545 10.476 1.00 92.69 261 LEU A O 1
ATOM 1963 N N . ARG A 1 262 ? -15.582 -11.920 12.503 1.00 91.56 262 ARG A N 1
ATOM 1964 C CA . ARG A 1 262 ? -14.690 -12.747 13.311 1.00 91.56 262 ARG A CA 1
ATOM 1965 C C . ARG A 1 262 ? -15.563 -13.571 14.240 1.00 91.56 262 ARG A C 1
ATOM 1967 O O . ARG A 1 262 ? -16.476 -13.035 14.846 1.00 91.56 262 ARG A O 1
ATOM 1974 N N . TYR A 1 263 ? -15.350 -14.879 14.304 1.00 86.38 263 TYR A N 1
ATOM 1975 C CA . TYR A 1 263 ? -16.091 -15.765 15.195 1.00 86.38 263 TYR A CA 1
ATOM 1976 C C . TYR A 1 263 ? -15.229 -16.970 15.581 1.00 86.38 263 TYR A C 1
ATOM 1978 O O . TYR A 1 263 ? -14.898 -17.805 14.733 1.00 86.38 263 TYR A O 1
ATOM 1986 N N . ASN A 1 264 ? -14.886 -17.086 16.869 1.00 85.19 264 ASN A N 1
ATOM 1987 C CA . ASN A 1 264 ? -13.895 -18.049 17.365 1.00 85.19 264 ASN A CA 1
ATOM 1988 C C . ASN A 1 264 ? -12.603 -17.997 16.526 1.00 85.19 264 ASN A C 1
ATOM 1990 O O . ASN A 1 264 ? -11.986 -16.948 16.394 1.00 85.19 264 ASN A O 1
ATOM 1994 N N . ILE A 1 265 ? -12.221 -19.132 15.941 1.00 85.56 265 ILE A N 1
ATOM 1995 C CA . ILE A 1 265 ? -11.010 -19.324 15.149 1.00 85.56 265 ILE A CA 1
ATOM 1996 C C . ILE A 1 265 ? -11.190 -18.907 13.689 1.00 85.56 265 ILE A C 1
ATOM 1998 O O . ILE A 1 265 ? -10.252 -19.038 12.918 1.00 85.56 265 ILE A O 1
ATOM 2002 N N . VAL A 1 266 ? -12.389 -18.493 13.262 1.00 88.69 266 VAL A N 1
ATOM 2003 C CA . VAL A 1 266 ? -12.685 -18.195 11.855 1.00 88.69 266 VAL A CA 1
ATOM 2004 C C . VAL A 1 266 ? -12.908 -16.701 11.678 1.00 88.69 266 VAL A C 1
ATOM 2006 O O . VAL A 1 266 ? -13.801 -16.110 12.282 1.00 88.69 266 VAL A O 1
ATOM 2009 N N . GLY A 1 267 ? -12.135 -16.099 10.785 1.00 88.38 267 GLY A N 1
ATOM 2010 C CA . GLY A 1 267 ? -12.402 -14.784 10.227 1.00 88.38 267 GLY A CA 1
ATOM 2011 C C . GLY A 1 267 ? -12.821 -14.887 8.768 1.00 88.38 267 GLY A C 1
ATOM 2012 O O . GLY A 1 267 ? -12.278 -15.681 8.005 1.00 88.38 267 GLY A O 1
ATOM 2013 N N . VAL A 1 268 ? -13.783 -14.067 8.369 1.00 90.19 268 VAL A N 1
ATOM 2014 C CA . VAL A 1 268 ? -14.207 -13.907 6.979 1.00 90.19 268 VAL A CA 1
ATOM 2015 C C . VAL A 1 268 ? -14.121 -12.432 6.631 1.00 90.19 268 VAL A C 1
ATOM 2017 O O . VAL A 1 268 ? -14.647 -11.606 7.371 1.00 90.19 268 VAL A O 1
ATOM 2020 N N . ASP A 1 269 ? -13.505 -12.096 5.503 1.00 89.12 269 ASP A N 1
ATOM 2021 C CA . ASP A 1 269 ? -13.480 -10.730 4.981 1.00 89.12 269 ASP A CA 1
ATOM 2022 C C . ASP A 1 269 ? -13.906 -10.702 3.517 1.00 89.12 269 ASP A C 1
ATOM 2024 O O . ASP A 1 269 ? -13.344 -11.402 2.670 1.00 89.12 269 ASP A O 1
ATOM 2028 N N . ILE A 1 270 ? -14.856 -9.830 3.204 1.00 89.56 270 ILE A N 1
ATOM 2029 C CA . ILE A 1 270 ? -15.349 -9.584 1.852 1.00 89.56 270 ILE A CA 1
ATOM 2030 C C . ILE A 1 270 ? -15.030 -8.140 1.487 1.00 89.56 270 ILE A C 1
ATOM 2032 O O . ILE A 1 270 ? -15.240 -7.240 2.300 1.00 89.56 270 ILE A O 1
ATOM 2036 N N . SER A 1 271 ? -14.572 -7.900 0.261 1.00 86.12 271 SER A N 1
ATOM 2037 C CA . SER A 1 271 ? -14.487 -6.546 -0.287 1.00 86.12 271 SER A CA 1
ATOM 2038 C C . SER A 1 271 ? -14.995 -6.447 -1.714 1.00 86.12 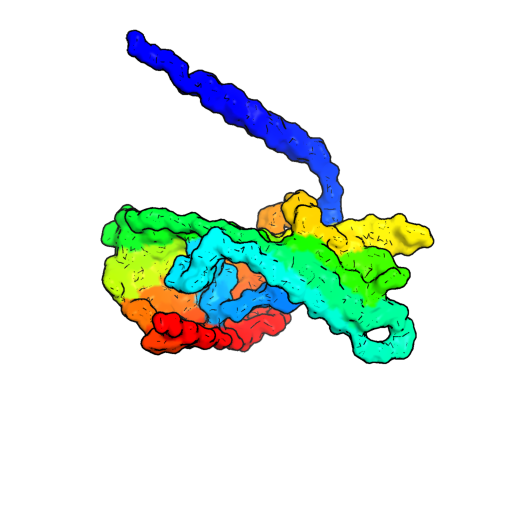271 SER A C 1
ATOM 2040 O O . SER A 1 271 ? -14.945 -7.396 -2.494 1.00 86.12 271 SER A O 1
ATOM 2042 N N . TYR A 1 272 ? -15.521 -5.272 -2.029 1.00 84.88 272 TYR A N 1
ATOM 2043 C CA . TYR A 1 272 ? -16.103 -4.900 -3.302 1.00 84.88 272 TYR A CA 1
ATOM 2044 C C . TYR A 1 272 ? -15.449 -3.616 -3.802 1.00 84.88 272 TYR A C 1
ATOM 2046 O O . TYR A 1 272 ? -15.344 -2.633 -3.062 1.00 84.88 272 TYR A O 1
ATOM 2054 N N . LEU A 1 273 ? -15.021 -3.626 -5.062 1.00 81.06 273 LEU A N 1
ATOM 2055 C CA . LEU A 1 273 ? -14.427 -2.471 -5.726 1.00 81.06 273 LEU A CA 1
ATOM 2056 C C . LEU A 1 273 ? -15.450 -1.833 -6.666 1.00 81.06 273 LEU A C 1
ATOM 2058 O O . LEU A 1 273 ? -15.893 -2.442 -7.641 1.00 81.06 273 LEU A O 1
ATOM 2062 N N . TYR A 1 274 ? -15.782 -0.579 -6.377 1.00 78.75 274 TYR A N 1
ATOM 2063 C CA . TYR A 1 274 ? -16.628 0.266 -7.203 1.00 78.75 274 TYR A CA 1
ATOM 2064 C C . TYR A 1 274 ? -15.774 1.295 -7.943 1.00 78.75 274 TYR A C 1
ATOM 2066 O O . TYR A 1 274 ? -15.022 2.047 -7.334 1.00 78.75 274 TYR A O 1
ATOM 2074 N N . THR A 1 275 ? -15.913 1.385 -9.257 1.00 69.75 275 THR A N 1
ATOM 2075 C CA . THR A 1 275 ? -15.215 2.387 -10.068 1.00 69.75 275 THR A CA 1
ATOM 2076 C C . THR A 1 275 ? -16.213 3.105 -10.961 1.00 69.75 275 THR A C 1
ATOM 2078 O O . THR A 1 275 ? -17.194 2.512 -11.399 1.00 69.75 275 THR A O 1
ATOM 2081 N N . SER A 1 276 ? -15.975 4.394 -11.187 1.00 57.97 276 SER A N 1
ATOM 2082 C CA . SER A 1 276 ? -16.822 5.248 -12.023 1.00 57.97 276 SER A CA 1
ATOM 2083 C C . SER A 1 276 ? -16.513 5.111 -13.520 1.00 57.97 276 SER A C 1
ATOM 2085 O O . SER A 1 276 ? -17.237 5.681 -14.330 1.00 57.97 276 SER A O 1
ATOM 2087 N N . ASP A 1 277 ? -15.429 4.412 -13.885 1.00 60.00 277 ASP A N 1
ATOM 2088 C CA . ASP A 1 277 ? -15.021 4.188 -15.274 1.00 60.00 277 ASP A CA 1
ATOM 2089 C C . ASP A 1 277 ? -15.352 2.751 -15.707 1.00 60.00 277 ASP A C 1
ATOM 2091 O O . ASP A 1 277 ? -14.715 1.783 -15.278 1.00 60.00 277 ASP A O 1
ATOM 2095 N N . ASP A 1 278 ? -16.340 2.619 -16.596 1.00 51.25 278 ASP A N 1
ATOM 2096 C CA . ASP A 1 278 ? -16.870 1.346 -17.109 1.00 51.25 278 ASP A CA 1
ATOM 2097 C C . ASP A 1 278 ? -15.829 0.498 -17.874 1.00 51.25 278 ASP A C 1
ATOM 2099 O O . ASP A 1 278 ? -16.098 -0.650 -18.232 1.00 51.25 278 ASP A O 1
ATOM 2103 N N . ARG A 1 279 ? -14.634 1.044 -18.152 1.00 52.38 279 ARG A N 1
ATOM 2104 C CA . ARG A 1 279 ? -13.544 0.366 -18.881 1.00 52.38 279 ARG A CA 1
ATOM 2105 C C . ARG A 1 279 ? -12.457 -0.234 -17.989 1.00 52.38 279 ARG A C 1
ATOM 2107 O O . ARG A 1 279 ? -11.534 -0.861 -18.511 1.00 52.38 279 ARG A O 1
ATOM 2114 N N . SER A 1 280 ? -12.543 -0.074 -16.668 1.00 55.47 280 SER A N 1
ATOM 2115 C CA . SER A 1 280 ? -11.562 -0.664 -15.755 1.00 55.47 280 SER A CA 1
ATOM 2116 C C . SER A 1 280 ? -11.779 -2.182 -15.624 1.00 55.47 280 SER A C 1
ATOM 2118 O O . SER A 1 280 ? -12.845 -2.606 -15.176 1.00 55.47 280 SER A O 1
ATOM 2120 N N . PRO A 1 281 ? -10.780 -3.034 -15.927 1.00 54.22 281 PRO A N 1
ATOM 2121 C CA . PRO A 1 281 ? -10.898 -4.493 -15.807 1.00 54.22 281 PRO A CA 1
ATOM 2122 C C . PRO A 1 281 ? -11.037 -4.985 -14.354 1.00 54.22 281 PRO A C 1
ATOM 2124 O O . PRO A 1 281 ? -11.215 -6.177 -14.124 1.00 54.22 281 PRO A O 1
ATOM 2127 N N . LEU A 1 282 ? -10.934 -4.079 -13.375 1.00 57.69 282 LEU A N 1
ATOM 2128 C CA . LEU A 1 282 ? -11.121 -4.344 -11.946 1.00 57.69 282 LEU A CA 1
ATOM 2129 C C . LEU A 1 282 ? -12.529 -3.961 -11.455 1.00 57.69 282 LEU A C 1
ATOM 2131 O O . LEU A 1 282 ? -12.864 -4.254 -10.304 1.00 57.69 282 LEU A O 1
ATOM 2135 N N . ALA A 1 283 ? -13.353 -3.324 -12.297 1.00 59.91 283 ALA A N 1
ATOM 2136 C CA . ALA A 1 283 ? -14.720 -2.941 -11.960 1.00 59.91 283 ALA A CA 1
ATOM 2137 C C . ALA A 1 283 ? -15.558 -4.162 -11.555 1.00 59.91 283 ALA A C 1
ATOM 2139 O O . ALA A 1 283 ? -15.490 -5.210 -12.195 1.00 59.91 283 ALA A O 1
ATOM 2140 N N . ASN A 1 284 ? -16.375 -4.016 -10.507 1.00 66.88 284 ASN A N 1
ATOM 2141 C CA . ASN A 1 284 ? -17.298 -5.049 -10.025 1.00 66.88 284 ASN A CA 1
ATOM 2142 C C . ASN A 1 284 ? -16.609 -6.344 -9.554 1.00 66.88 284 ASN A C 1
ATOM 2144 O O . ASN A 1 284 ? -17.197 -7.425 -9.599 1.00 66.88 284 ASN A O 1
ATOM 2148 N N . THR A 1 285 ? -15.364 -6.244 -9.082 1.00 73.81 285 THR A N 1
ATOM 2149 C CA . THR A 1 285 ? -14.656 -7.389 -8.500 1.00 73.81 285 THR A CA 1
ATOM 2150 C C . THR A 1 285 ? -15.046 -7.563 -7.035 1.00 73.81 285 THR A C 1
ATOM 2152 O O . THR A 1 285 ? -14.981 -6.613 -6.251 1.00 73.81 285 THR A O 1
ATOM 2155 N N . LEU A 1 286 ? -15.399 -8.794 -6.660 1.00 83.00 286 LEU A N 1
ATOM 2156 C CA . LEU A 1 286 ? -15.590 -9.210 -5.274 1.00 83.00 286 LEU A CA 1
ATOM 2157 C C . LEU A 1 286 ? -14.383 -10.042 -4.834 1.00 83.00 286 LEU A C 1
ATOM 2159 O O . LEU A 1 286 ? -14.005 -11.001 -5.507 1.00 83.00 286 LEU A O 1
ATOM 2163 N N . ARG A 1 287 ? -13.771 -9.668 -3.712 1.00 83.88 287 ARG A N 1
ATOM 2164 C CA . ARG A 1 287 ? -12.672 -10.407 -3.085 1.00 83.88 287 ARG A CA 1
ATOM 2165 C C . ARG A 1 287 ? -13.144 -11.028 -1.786 1.00 83.88 287 ARG A C 1
ATOM 2167 O O . ARG A 1 287 ? -13.939 -10.437 -1.058 1.00 83.88 287 ARG A O 1
ATOM 2174 N N . PHE A 1 288 ? -12.626 -12.212 -1.501 1.00 85.62 288 PHE A N 1
ATOM 2175 C CA . PHE A 1 288 ? -12.988 -13.006 -0.340 1.00 85.62 288 PHE A CA 1
ATOM 2176 C C . PHE A 1 288 ? -11.723 -13.570 0.296 1.00 85.62 288 PHE A C 1
ATOM 2178 O O . PHE A 1 288 ? -10.905 -14.165 -0.404 1.00 85.62 288 PHE A O 1
ATOM 2185 N N . SER A 1 289 ? -11.590 -13.398 1.609 1.00 83.94 289 SER A N 1
ATOM 2186 C CA . SER A 1 289 ? -10.503 -13.975 2.401 1.00 83.94 289 SER A CA 1
ATOM 2187 C C . SER A 1 289 ? -11.070 -14.726 3.597 1.00 83.94 289 SER A C 1
ATOM 2189 O O . SER A 1 289 ? -12.046 -14.292 4.213 1.00 83.94 289 SER A O 1
ATOM 2191 N N . LEU A 1 290 ? -10.425 -15.843 3.928 1.00 84.50 290 LEU A N 1
ATOM 2192 C CA . LEU A 1 290 ? -10.673 -16.618 5.137 1.00 84.50 290 LEU A CA 1
ATOM 2193 C C . LEU A 1 290 ? -9.427 -16.584 6.007 1.00 84.50 290 LEU A C 1
ATOM 2195 O O . LEU A 1 290 ? -8.330 -16.876 5.533 1.00 84.50 290 LEU A O 1
ATOM 2199 N N . LEU A 1 291 ? -9.621 -16.256 7.275 1.00 80.50 291 LEU A N 1
ATOM 2200 C CA . LEU A 1 291 ? -8.600 -16.281 8.306 1.00 80.50 291 LEU A CA 1
ATOM 2201 C C . LEU A 1 291 ? -8.901 -17.444 9.251 1.00 80.50 291 LEU A C 1
ATOM 2203 O O . LEU A 1 291 ? -10.047 -17.613 9.670 1.00 80.50 291 LEU A O 1
ATOM 2207 N N . PHE A 1 292 ? -7.878 -18.217 9.598 1.00 80.81 292 PHE A N 1
ATOM 2208 C CA . PHE A 1 292 ? -7.962 -19.205 10.666 1.00 80.81 292 PHE A CA 1
ATOM 2209 C C . PHE A 1 292 ? -6.949 -18.846 11.749 1.00 80.81 292 PHE A C 1
ATOM 2211 O O . PHE A 1 292 ? -5.751 -18.833 11.471 1.00 80.81 292 PHE A O 1
ATOM 2218 N N . ASP A 1 293 ? -7.433 -18.536 12.949 1.00 76.00 293 ASP A N 1
ATOM 2219 C CA . ASP A 1 293 ? -6.601 -18.219 14.109 1.00 76.00 293 ASP A CA 1
ATOM 2220 C C . ASP A 1 293 ? -6.563 -19.421 15.057 1.00 76.00 293 ASP A C 1
ATOM 2222 O O . ASP A 1 293 ? -7.571 -19.790 15.663 1.00 76.00 293 ASP A O 1
ATOM 2226 N N . PHE A 1 294 ? -5.410 -20.083 15.124 1.00 75.00 294 PHE A N 1
ATOM 2227 C CA . PHE A 1 294 ? -5.185 -21.230 15.995 1.00 75.00 294 PHE A CA 1
ATOM 2228 C C . PHE A 1 294 ? -4.358 -20.761 17.194 1.00 75.00 294 PHE A C 1
ATOM 2230 O O . PHE A 1 294 ? -3.171 -20.474 17.038 1.00 75.00 294 PHE A O 1
ATOM 2237 N N . GLN A 1 295 ? -4.997 -20.682 18.366 1.00 56.62 295 GLN A N 1
ATOM 2238 C CA . GLN A 1 295 ? -4.311 -20.480 19.649 1.00 56.62 295 GLN A CA 1
ATOM 2239 C C . GLN A 1 295 ? -3.431 -21.673 20.027 1.00 56.62 295 GLN A C 1
ATOM 2241 O O . GLN A 1 295 ? -3.852 -22.829 19.774 1.00 56.62 295 GLN A O 1
#

Secondary structure (DSSP, 8-state):
----SHHHHHHHHHHHHHHHHHHHTS-----B--PPPS-GGGGS---HHHHTTTS--TT---STT--TT---EEEEEEE--S--TT-SS--EEEEEEEEEEEEEEPPPEEETTEEEEEEEEEEEEEEE--B-S-TTSS-BBPP--EEEEEEEEEEE-SSSEEEEEEEEEEEE---EEEEEETTEEEEEEPPHHHHHHHTTS-EEEEEPTTSPEEEE-GGGGEEEEEEEEEEETTTEEEEEEEEEE-GGGT--EEEEEEEEEEETTEEEEEEEEEES-TT-TTTT-EEEEEEE---

Radius of gyration: 22.9 Å; chains: 1; bounding box: 45×54×70 Å